Protein AF-A0A832HAB7-F1 (afdb_monomer)

Foldseek 3Di:
DDDDDDDDDDDDDDDDPDADKDKDKDAAAPFDLVVLQVVLVVQADPPKDWDADPVRNMIIIIHHPVSVVVSVVSRVVNNPFFFKKKKKKKDKWWDKDFDWDWDKWWDDDDDDTDDDDDDDPGDIDIDTDTDIDIDIDIDMDIDIGGAQDKDKAWQAPWQPCQVVVVVVCVVVVLDDDPPWDFDTKTKIKMWHWHDDPQKIKIKIWIWIWTQTPNDIDIGTPNVQIDIDIDGAFDKDKDQATPPDDPVRLCRRNPHPDPDPDPTRSMMMMHMHTD

Secondary structure (DSSP, 8-state):
----------------S---EEEEEEE--SS-HHHHHHHHHHHS-TT-EEEEEGGGTEEEEEEETTTHHHHHHHHHHHTSPPPEEEEEEEEEEEEEEEEEEEEEEE--SSS-----SS--S--EEEEEEEEEEEEEEEEEEEEEEETT--EEEEEESS-S-HHHHHHHHHHTTS---TT-----EEEEEEEEEEEETTEEEEEEEEEEEEEETTEEEEEE-GGG-EEEEEETT-EEEE-S-TT--HHHHHHHH--S----S-----EEEEEEE-

pLDDT: mean 74.86, std 20.82, range [28.58, 97.44]

Radius of gyration: 30.96 Å; Cα contacts (8 Å, |Δi|>4): 507; chains: 1; bounding box: 71×36×106 Å

Nearest PDB structures (foldseek):
  6ve2-assembly1_A  TM=5.655E-01  e=4.044E-08  Pseudomonas aeruginosa PAO1
  6ve4-assembly1_A  TM=5.421E-01  e=5.850E-08  Pseudomonas aeruginosa PAO1
  4ec5-assembly2_A  TM=8.729E-01  e=4.764E-02  Pseudomonas aeruginosa PAO1
  5mp2-assembly1_B  TM=7.823E-01  e=6.202E-02  Pseudomonas aeruginosa
  5ec5-assembly1_B  TM=1.626E-01  e=2.017E+00  Eisenia fetida

Structure (mmCIF, N/CA/C/O backbone):
data_AF-A0A832HAB7-F1
#
_entry.id   AF-A0A832HAB7-F1
#
loop_
_atom_site.group_PDB
_atom_site.id
_atom_site.type_symbol
_atom_site.label_atom_id
_atom_site.label_alt_id
_atom_site.label_comp_id
_atom_site.label_asym_id
_atom_site.label_entity_id
_atom_site.label_seq_id
_atom_site.pdbx_PDB_ins_code
_atom_site.Cartn_x
_atom_site.Cartn_y
_atom_site.Cartn_z
_atom_site.occupancy
_atom_site.B_iso_or_equiv
_atom_site.auth_seq_id
_atom_site.auth_comp_id
_atom_site.auth_asym_id
_atom_site.auth_atom_id
_atom_site.pdbx_PDB_model_num
ATOM 1 N N . MET A 1 1 ? 9.424 -15.428 42.290 1.00 35.44 1 MET A N 1
ATOM 2 C CA . MET A 1 1 ? 9.550 -14.171 41.517 1.00 35.44 1 MET A CA 1
ATOM 3 C C . MET A 1 1 ? 8.413 -13.255 41.933 1.00 35.44 1 MET A C 1
ATOM 5 O O . MET A 1 1 ? 7.298 -13.731 42.080 1.00 35.44 1 MET A O 1
ATOM 9 N N . LYS A 1 2 ? 8.743 -12.012 42.290 1.00 28.58 2 LYS A N 1
ATOM 10 C CA . LYS A 1 2 ? 7.923 -11.114 43.116 1.00 28.58 2 LYS A CA 1
ATOM 11 C C . LYS A 1 2 ? 6.720 -10.571 42.335 1.00 28.58 2 LYS A C 1
ATOM 13 O O . LYS A 1 2 ? 6.905 -9.980 41.277 1.00 28.58 2 LYS A O 1
ATOM 18 N N . ALA A 1 3 ? 5.519 -10.750 42.883 1.00 29.56 3 ALA A N 1
ATOM 19 C CA . ALA A 1 3 ? 4.303 -10.097 42.417 1.00 29.56 3 ALA A CA 1
ATOM 20 C C . ALA A 1 3 ? 4.355 -8.620 42.831 1.00 29.56 3 ALA A C 1
ATOM 22 O O . ALA A 1 3 ? 4.391 -8.306 44.021 1.00 29.56 3 ALA A O 1
ATOM 23 N N . ILE A 1 4 ? 4.425 -7.719 41.854 1.00 33.81 4 ILE A N 1
ATOM 24 C CA . ILE A 1 4 ? 4.317 -6.278 42.081 1.00 33.81 4 ILE A CA 1
ATOM 25 C C . ILE A 1 4 ? 2.827 -5.945 42.021 1.00 33.81 4 ILE A C 1
ATOM 27 O O . ILE A 1 4 ? 2.239 -5.878 40.946 1.00 33.81 4 ILE A O 1
ATOM 31 N N . VAL A 1 5 ? 2.215 -5.791 43.193 1.00 32.41 5 VAL A N 1
ATOM 32 C CA . VAL A 1 5 ? 0.872 -5.226 43.351 1.00 32.41 5 VAL A CA 1
ATOM 33 C C . VAL A 1 5 ? 1.006 -3.716 43.170 1.00 32.41 5 VAL A C 1
ATOM 35 O O . VAL A 1 5 ? 1.565 -3.034 44.029 1.00 32.41 5 VAL A O 1
ATOM 38 N N . LEU A 1 6 ? 0.554 -3.194 42.029 1.00 33.56 6 LEU A N 1
ATOM 39 C CA . LEU A 1 6 ? 0.488 -1.755 41.790 1.00 33.56 6 LEU A CA 1
ATOM 40 C C . LEU A 1 6 ? -0.808 -1.226 42.424 1.00 33.56 6 LEU A C 1
ATOM 42 O O . LEU A 1 6 ? -1.902 -1.449 41.909 1.00 33.56 6 LEU A O 1
ATOM 46 N N . ALA A 1 7 ? -0.685 -0.569 43.575 1.00 31.98 7 ALA A N 1
ATOM 47 C CA . ALA A 1 7 ? -1.791 0.109 44.237 1.00 31.98 7 ALA A CA 1
ATOM 48 C C . ALA A 1 7 ? -2.133 1.400 43.475 1.00 31.98 7 ALA A C 1
ATOM 50 O O . ALA A 1 7 ? -1.351 2.350 43.465 1.00 31.98 7 ALA A O 1
ATOM 51 N N . VAL A 1 8 ? -3.299 1.432 42.828 1.00 38.53 8 VAL A N 1
ATOM 52 C CA . VAL A 1 8 ? -3.866 2.654 42.246 1.00 38.53 8 VAL A CA 1
ATOM 53 C C . VAL A 1 8 ? -4.578 3.412 43.361 1.00 38.53 8 VAL A C 1
ATOM 55 O O . VAL A 1 8 ? -5.571 2.946 43.915 1.00 38.53 8 VAL A O 1
ATOM 58 N N . VAL A 1 9 ? -4.036 4.575 43.715 1.00 36.56 9 VAL A N 1
ATOM 59 C CA . VAL A 1 9 ? -4.600 5.486 44.714 1.00 36.56 9 VAL A CA 1
ATOM 60 C C . VAL A 1 9 ? -5.853 6.148 44.132 1.00 36.56 9 VAL A C 1
ATOM 62 O O . VAL A 1 9 ? -5.768 6.902 43.167 1.00 36.56 9 VAL A O 1
ATOM 65 N N . TRP A 1 10 ? -7.018 5.864 44.721 1.00 41.44 10 TRP A N 1
ATOM 66 C CA . TRP A 1 10 ? -8.280 6.547 44.430 1.00 41.44 10 TRP A CA 1
ATOM 67 C C . TRP A 1 10 ? -8.376 7.829 45.262 1.00 41.44 10 TRP A C 1
ATOM 69 O O . TRP A 1 10 ? -8.511 7.778 46.484 1.00 41.44 10 TRP A O 1
ATOM 79 N N . ALA A 1 11 ? -8.328 8.986 44.604 1.00 41.28 11 ALA A N 1
ATOM 80 C CA . ALA A 1 11 ? -8.730 10.245 45.218 1.00 41.28 11 ALA A CA 1
ATOM 81 C C . ALA A 1 11 ? -10.262 10.352 45.150 1.00 41.28 11 ALA A C 1
ATOM 83 O O . ALA A 1 11 ? -10.827 10.636 44.095 1.00 41.28 11 ALA A O 1
ATOM 84 N N . ALA A 1 12 ? -10.929 10.091 46.275 1.00 46.66 12 ALA A N 1
ATOM 85 C CA . ALA A 1 12 ? -12.355 10.340 46.451 1.00 46.66 12 ALA A CA 1
ATOM 86 C C . ALA A 1 12 ? -12.608 11.858 46.497 1.00 46.66 12 ALA A C 1
ATOM 88 O O . ALA A 1 12 ? -12.275 12.524 47.476 1.00 46.66 12 ALA A O 1
ATOM 89 N N . GLY A 1 13 ? -13.168 12.398 45.414 1.00 34.94 13 GLY A N 1
ATOM 90 C CA . GLY A 1 13 ? -13.657 13.771 45.310 1.00 34.94 13 GLY A CA 1
ATOM 91 C C . GLY A 1 13 ? -15.185 13.793 45.249 1.00 34.94 13 GLY A C 1
ATOM 92 O O . GLY A 1 13 ? -15.782 12.977 44.558 1.00 34.94 13 GLY A O 1
ATOM 93 N N . LEU A 1 14 ? -15.765 14.713 46.020 1.00 38.28 14 LEU A N 1
ATOM 94 C CA . LEU A 1 14 ? -17.179 14.997 46.28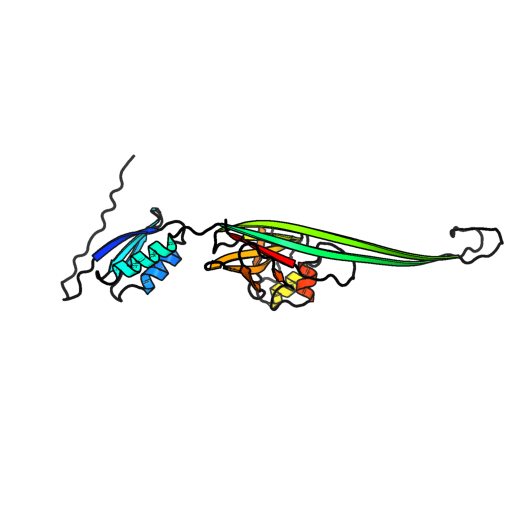0 1.00 38.28 14 LEU A CA 1
ATOM 95 C C . LEU A 1 14 ? -18.211 14.568 45.218 1.00 38.28 14 LEU A C 1
ATOM 97 O O . LEU A 1 14 ? -18.091 14.873 44.034 1.00 38.28 14 LEU A O 1
ATOM 101 N N . ALA A 1 15 ? -19.306 13.995 45.724 1.00 41.91 15 ALA A N 1
ATOM 102 C CA . ALA A 1 15 ? -20.546 13.725 45.011 1.00 41.91 15 ALA A CA 1
ATOM 103 C C . ALA A 1 15 ? -21.141 15.004 44.396 1.00 41.91 15 ALA A C 1
ATOM 105 O O . ALA A 1 15 ? -21.747 15.830 45.080 1.00 41.91 15 ALA A O 1
ATOM 106 N N . VAL A 1 16 ? -20.995 15.126 43.081 1.00 39.78 16 VAL A N 1
ATOM 107 C CA . VAL A 1 16 ? -21.941 15.838 42.224 1.00 39.78 16 VAL A CA 1
ATOM 108 C C . VAL A 1 16 ? -22.952 14.788 41.770 1.00 39.78 16 VAL A C 1
ATOM 110 O O . VAL A 1 16 ? -22.570 13.649 41.513 1.00 39.78 16 VAL A O 1
ATOM 113 N N . ALA A 1 17 ? -24.236 15.137 41.710 1.00 44.38 17 ALA A N 1
ATOM 114 C CA . ALA A 1 17 ? -25.259 14.305 41.085 1.00 44.38 17 ALA A CA 1
ATOM 115 C C . ALA A 1 17 ? -24.916 14.121 39.593 1.00 44.38 17 ALA A C 1
ATOM 117 O O . ALA A 1 17 ? -25.318 14.911 38.746 1.00 44.38 17 ALA A O 1
ATOM 118 N N . GLY A 1 18 ? -24.093 13.121 39.302 1.00 46.22 18 GLY A N 1
ATOM 119 C CA . GLY A 1 18 ? -23.630 12.717 37.984 1.00 46.22 18 GLY A CA 1
ATOM 120 C C . GLY A 1 18 ? -23.668 11.198 37.941 1.00 46.22 18 GLY A C 1
ATOM 121 O O . GLY A 1 18 ? -23.450 10.551 38.969 1.00 46.22 18 GLY A O 1
ATOM 122 N N . ALA A 1 19 ? -24.042 10.644 36.792 1.00 57.53 19 ALA A N 1
ATOM 123 C CA . ALA A 1 19 ? -24.173 9.210 36.588 1.00 57.53 19 ALA A CA 1
ATOM 124 C C . ALA A 1 19 ? -22.960 8.458 37.161 1.00 57.53 19 ALA A C 1
ATOM 126 O O . ALA A 1 19 ? -21.817 8.906 37.049 1.00 57.53 19 ALA A O 1
ATOM 127 N N . ALA A 1 20 ? -23.222 7.341 37.844 1.00 74.19 20 ALA A N 1
ATOM 128 C CA . ALA A 1 20 ? -22.172 6.561 38.479 1.00 74.19 20 ALA A CA 1
ATOM 129 C C . ALA A 1 20 ? -21.159 6.113 37.415 1.00 74.19 20 ALA A C 1
ATOM 131 O O . ALA A 1 20 ? -21.503 5.371 36.497 1.00 74.19 20 ALA A O 1
ATOM 132 N N . LEU A 1 21 ? -19.922 6.599 37.535 1.00 81.75 21 LEU A N 1
ATOM 133 C CA . LEU A 1 21 ? -18.835 6.224 36.641 1.00 81.75 21 LEU A CA 1
ATOM 134 C C . LEU A 1 21 ? -18.402 4.794 36.963 1.00 81.75 21 LEU A C 1
ATOM 136 O O . LEU A 1 21 ? -17.896 4.513 38.053 1.00 81.75 21 LEU A O 1
ATOM 140 N N . GLU A 1 22 ? -18.580 3.907 35.998 1.00 88.06 22 GLU A N 1
ATOM 141 C CA . GLU A 1 22 ? -18.158 2.518 36.058 1.00 88.06 22 GLU A CA 1
ATOM 142 C C . GLU A 1 22 ? -16.813 2.340 35.352 1.00 88.06 22 GLU A C 1
ATOM 144 O O . GLU A 1 22 ? -16.524 2.979 34.341 1.00 88.06 22 GLU A O 1
ATOM 149 N N . SER A 1 23 ? -15.979 1.445 35.884 1.00 87.25 23 SER A N 1
ATOM 150 C CA . SER A 1 23 ? -14.659 1.146 35.326 1.00 87.25 23 SER A CA 1
ATOM 151 C C . SER A 1 23 ? -14.618 -0.279 34.788 1.00 87.25 23 SER A C 1
ATOM 153 O O . SER A 1 23 ? -14.847 -1.233 35.534 1.00 87.25 23 SER A O 1
ATOM 155 N N . LYS A 1 24 ? -14.247 -0.438 33.515 1.00 90.69 24 LYS A N 1
ATOM 156 C CA . LYS A 1 24 ? -13.996 -1.739 32.881 1.00 90.69 24 LYS A CA 1
ATOM 157 C C . LYS A 1 24 ? -12.592 -1.803 32.292 1.00 90.69 24 LYS A C 1
ATOM 159 O O . LYS A 1 24 ? -12.065 -0.827 31.764 1.00 90.69 24 LYS A O 1
ATOM 164 N N . VAL A 1 25 ? -11.984 -2.983 32.386 1.00 91.31 25 VAL A N 1
ATOM 165 C CA . VAL A 1 25 ? -10.683 -3.284 31.780 1.00 91.31 25 VAL A CA 1
ATOM 166 C C . VAL A 1 25 ? -10.910 -4.142 30.550 1.00 91.31 25 VAL A C 1
ATOM 168 O O . VAL A 1 25 ? -11.507 -5.213 30.643 1.00 91.31 25 VAL A O 1
ATOM 171 N N . PHE A 1 26 ? -10.372 -3.702 29.421 1.00 91.31 26 PHE A N 1
ATOM 172 C CA . PHE A 1 26 ? -10.434 -4.418 28.158 1.00 91.31 26 PHE A CA 1
ATOM 173 C C . PHE A 1 26 ? -9.044 -4.874 27.726 1.00 91.31 26 PHE A C 1
ATOM 175 O O . PHE A 1 26 ? -8.052 -4.179 27.951 1.00 91.31 26 PHE A O 1
ATOM 182 N N . VAL A 1 27 ? -8.970 -6.045 27.094 1.00 89.94 27 VAL A N 1
ATOM 183 C CA . VAL A 1 27 ? -7.739 -6.561 26.483 1.00 89.94 27 VAL A CA 1
ATOM 184 C C . VAL A 1 27 ? -7.735 -6.185 25.006 1.00 89.94 27 VAL A C 1
ATOM 186 O O . VAL A 1 27 ? -8.705 -6.433 24.290 1.00 89.94 27 VAL A O 1
ATOM 189 N N . ILE A 1 28 ? -6.633 -5.600 24.553 1.00 88.44 28 ILE A N 1
ATOM 190 C CA . ILE A 1 28 ? -6.392 -5.271 23.153 1.00 88.44 28 ILE A CA 1
ATOM 191 C C . ILE A 1 28 ? -5.605 -6.430 22.533 1.00 88.44 28 ILE A C 1
ATOM 193 O O . ILE A 1 28 ? -4.558 -6.823 23.050 1.00 88.44 28 ILE A O 1
ATOM 197 N N . GLY A 1 29 ? -6.126 -6.972 21.431 1.00 84.88 29 GLY A N 1
ATOM 198 C CA . GLY A 1 29 ? -5.501 -7.999 20.598 1.00 84.88 29 GLY A CA 1
ATOM 199 C C . GLY A 1 29 ? -4.292 -7.443 19.850 1.00 84.88 29 GLY A C 1
ATOM 200 O O . GLY A 1 29 ? -3.513 -6.695 20.426 1.00 84.88 29 GLY A O 1
ATOM 201 N N . ASP A 1 30 ? -4.125 -7.753 18.566 1.00 81.19 30 ASP A N 1
ATOM 202 C CA . ASP A 1 30 ? -2.943 -7.333 17.784 1.00 81.19 30 ASP A CA 1
ATOM 203 C C . ASP A 1 30 ? -3.038 -5.921 17.182 1.00 81.19 30 ASP A C 1
ATOM 205 O O . ASP A 1 30 ? -2.109 -5.457 16.521 1.00 81.19 30 ASP A O 1
ATOM 209 N N . ALA A 1 31 ? -4.151 -5.221 17.407 1.00 82.44 31 ALA A N 1
ATOM 210 C CA . ALA A 1 31 ? -4.338 -3.853 16.937 1.00 82.44 31 ALA A CA 1
ATOM 211 C C . ALA A 1 31 ? -3.327 -2.872 17.565 1.00 82.44 31 ALA A C 1
ATOM 213 O O . ALA A 1 31 ? -2.733 -3.138 18.619 1.00 82.44 31 ALA A O 1
ATOM 214 N N . ASP A 1 32 ? -3.130 -1.728 16.906 1.00 86.56 32 ASP A N 1
ATOM 215 C CA . ASP A 1 32 ? -2.303 -0.655 17.448 1.00 86.56 32 ASP A CA 1
ATOM 216 C C . ASP A 1 32 ? -2.960 -0.059 18.701 1.00 86.56 32 ASP A C 1
ATOM 218 O O . ASP A 1 32 ? -4.148 0.261 18.721 1.00 86.56 32 ASP A O 1
ATOM 222 N N . LEU A 1 33 ? -2.180 0.055 19.775 1.00 87.81 33 LEU A N 1
ATOM 223 C CA . LEU A 1 33 ? -2.693 0.465 21.079 1.00 87.81 33 LEU A CA 1
ATOM 224 C C . LEU A 1 33 ? -3.168 1.926 21.084 1.00 87.81 33 LEU A C 1
ATOM 226 O O . LEU A 1 33 ? -4.134 2.240 21.778 1.00 87.81 33 LEU A O 1
ATOM 230 N N . GLN A 1 34 ? -2.501 2.804 20.328 1.00 89.44 34 GLN A N 1
ATOM 231 C CA . GLN A 1 34 ? -2.843 4.225 20.261 1.00 89.44 34 GLN A CA 1
ATOM 232 C C . GLN A 1 34 ? -4.076 4.450 19.388 1.00 89.44 34 GLN A C 1
ATOM 234 O O . GLN A 1 34 ? -4.942 5.240 19.758 1.00 89.44 34 GLN A O 1
ATOM 239 N N . GLU A 1 35 ? -4.193 3.730 18.268 1.00 88.25 35 GLU A N 1
ATOM 240 C CA . GLU A 1 35 ? -5.396 3.773 17.426 1.00 88.25 35 GLU A CA 1
ATOM 241 C C . GLU A 1 35 ? -6.640 3.318 18.197 1.00 88.25 35 GLU A C 1
ATOM 243 O O . GLU A 1 35 ? -7.676 3.983 18.147 1.00 88.25 35 GLU A O 1
ATOM 248 N N . VAL A 1 36 ? -6.531 2.216 18.951 1.00 89.62 36 VAL A N 1
ATOM 249 C CA . VAL A 1 36 ? -7.640 1.704 19.770 1.00 89.62 36 VAL A CA 1
ATOM 250 C C . VAL A 1 36 ? -8.017 2.700 20.864 1.00 89.62 36 VAL A C 1
ATOM 252 O O . VAL A 1 36 ? -9.200 2.981 21.044 1.00 8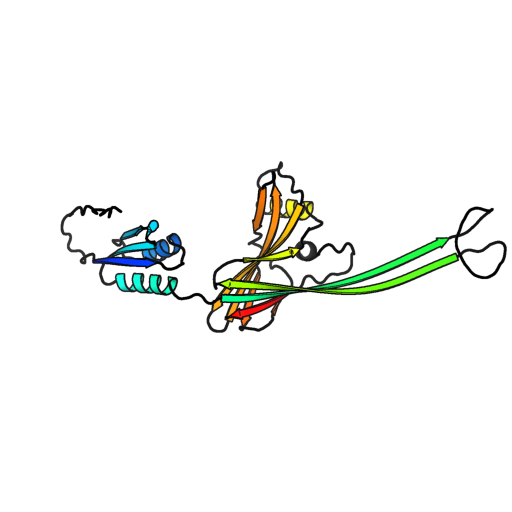9.62 36 VAL A O 1
ATOM 255 N N . GLU A 1 37 ? -7.039 3.274 21.573 1.00 91.62 37 GLU A N 1
ATOM 256 C CA . GLU A 1 37 ? -7.310 4.293 22.593 1.00 91.62 37 GLU A CA 1
ATOM 257 C C . GLU A 1 37 ? -7.998 5.527 21.995 1.00 91.62 37 GLU A C 1
ATOM 259 O O . GLU A 1 37 ? -8.994 5.995 22.546 1.00 91.62 37 GLU A O 1
ATOM 264 N N . ALA A 1 38 ? -7.509 6.038 20.862 1.00 91.44 38 ALA A N 1
ATOM 265 C CA . ALA A 1 38 ? -8.087 7.204 20.201 1.00 91.44 38 ALA A CA 1
ATOM 266 C C . ALA A 1 38 ? -9.531 6.950 19.737 1.00 91.44 38 ALA A C 1
ATOM 268 O O . ALA A 1 38 ? -10.399 7.801 19.943 1.00 91.44 38 ALA A O 1
ATOM 269 N N . ALA A 1 39 ? -9.801 5.773 19.164 1.00 90.81 39 ALA A N 1
ATOM 270 C CA . ALA A 1 39 ? -11.137 5.383 18.721 1.00 90.81 39 ALA A CA 1
ATOM 271 C C . ALA A 1 39 ? -12.114 5.237 19.895 1.00 90.81 39 ALA A C 1
ATOM 273 O O . ALA A 1 39 ? -13.225 5.762 19.840 1.00 90.81 39 ALA A O 1
ATOM 274 N N . VAL A 1 40 ? -11.691 4.575 20.979 1.00 91.50 40 VAL A N 1
ATOM 275 C CA . VAL A 1 40 ? -12.509 4.435 22.189 1.00 91.50 40 VAL A CA 1
ATOM 276 C C . VAL A 1 40 ? -12.766 5.806 22.801 1.00 91.50 40 VAL A C 1
ATOM 278 O O . VAL A 1 40 ? -13.919 6.149 23.032 1.00 91.50 40 VAL A O 1
ATOM 281 N N . LYS A 1 41 ? -11.736 6.641 22.971 1.00 90.88 41 LYS A N 1
ATOM 282 C CA . LYS A 1 41 ? -11.864 7.989 23.545 1.00 90.88 41 LYS A CA 1
ATOM 283 C C . LYS A 1 41 ? -12.837 8.882 22.769 1.00 90.88 41 LYS A C 1
ATOM 285 O O . LYS A 1 41 ? -13.537 9.674 23.386 1.00 90.88 41 LYS A O 1
ATOM 290 N N . ALA A 1 42 ? -12.905 8.745 21.445 1.00 90.31 42 ALA A N 1
ATOM 291 C CA . ALA A 1 42 ? -13.857 9.484 20.615 1.00 90.31 42 ALA A CA 1
ATOM 292 C C . ALA A 1 42 ? -15.326 9.062 20.828 1.00 90.31 42 ALA A C 1
ATOM 294 O O . ALA A 1 42 ? -16.225 9.828 20.494 1.00 90.31 42 ALA A O 1
ATOM 295 N N . SER A 1 43 ? -15.568 7.862 21.369 1.00 88.25 43 SER A N 1
ATOM 296 C CA . SER A 1 43 ? -16.909 7.336 21.675 1.00 88.25 43 SER A CA 1
ATOM 297 C C . SER A 1 43 ? -17.374 7.540 23.118 1.00 88.25 43 SER A C 1
ATOM 299 O O . SER A 1 43 ? -18.524 7.233 23.423 1.00 88.25 43 SER A O 1
ATOM 301 N N . LEU A 1 44 ? -16.492 8.011 24.002 1.00 90.19 44 LEU A N 1
ATOM 302 C CA . LEU A 1 44 ? -16.802 8.206 25.417 1.00 90.19 44 LEU A CA 1
ATOM 303 C C . LEU A 1 44 ? -17.552 9.517 25.665 1.00 90.19 44 LEU A C 1
ATOM 305 O O . LEU A 1 44 ? -17.527 10.444 24.850 1.00 90.19 44 LEU A O 1
ATOM 309 N N . SER A 1 45 ? -18.177 9.612 26.837 1.00 86.94 45 SER A N 1
ATOM 310 C CA . SER A 1 45 ? -18.765 10.852 27.329 1.00 86.94 45 SER A CA 1
ATOM 311 C C . SER A 1 45 ? -17.684 11.921 27.580 1.00 86.94 45 SER A C 1
ATOM 313 O O . SER A 1 45 ? -16.501 11.603 27.750 1.00 86.94 45 SER A O 1
ATOM 315 N N . PRO A 1 46 ? -18.057 13.210 27.706 1.00 83.44 46 PRO A N 1
ATOM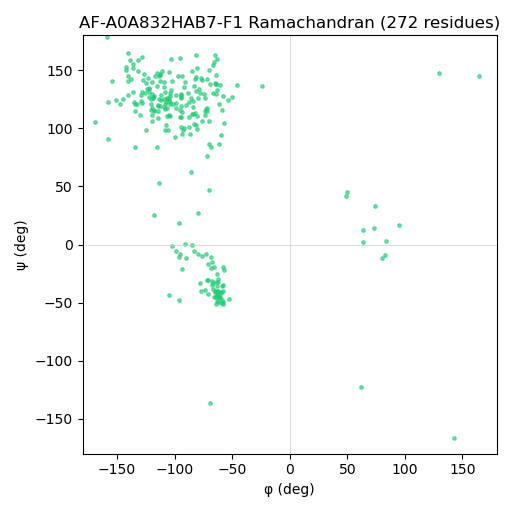 316 C CA . PRO A 1 46 ? -17.120 14.266 28.097 1.00 83.44 46 PRO A CA 1
ATOM 317 C C . PRO A 1 46 ? -16.427 14.034 29.453 1.00 83.44 46 PRO A C 1
ATOM 319 O O . PRO A 1 46 ? -15.401 14.659 29.724 1.00 83.44 46 PRO A O 1
ATOM 322 N N . GLN A 1 47 ? -16.988 13.176 30.315 1.00 83.00 47 GLN A N 1
ATOM 323 C CA . GLN A 1 47 ? -16.416 12.811 31.617 1.00 83.00 47 GLN A CA 1
ATOM 324 C C . GLN A 1 47 ? -15.598 11.510 31.566 1.00 83.00 47 GLN A C 1
ATOM 326 O O . GLN A 1 47 ? -14.877 11.204 32.523 1.00 83.00 47 GLN A O 1
ATOM 331 N N . GLY A 1 48 ? -15.682 10.774 30.455 1.00 85.56 48 GLY A N 1
ATOM 332 C CA . GLY A 1 48 ? -15.021 9.499 30.250 1.00 85.56 48 GLY A CA 1
ATOM 333 C C . GLY A 1 48 ? -13.498 9.617 30.238 1.00 85.56 48 GLY A C 1
ATOM 334 O O . GLY A 1 48 ? -12.909 10.548 29.678 1.00 85.56 48 GLY A O 1
ATOM 335 N N . LYS A 1 49 ? -12.831 8.653 30.874 1.00 89.94 49 LYS A N 1
ATOM 336 C CA . LYS A 1 49 ? -11.368 8.581 30.959 1.00 89.94 49 LYS A CA 1
ATOM 337 C C . LYS A 1 49 ? -10.861 7.241 30.453 1.00 89.94 49 LYS A C 1
ATOM 339 O O . LYS A 1 49 ? -11.401 6.189 30.787 1.00 89.94 49 LYS A O 1
ATOM 344 N N . THR A 1 50 ? -9.764 7.291 29.706 1.00 90.06 50 THR A N 1
ATOM 345 C CA . THR A 1 50 ? -9.006 6.118 29.272 1.00 90.06 50 THR A CA 1
ATOM 346 C C . THR A 1 50 ? -7.643 6.095 29.948 1.00 90.06 50 THR A C 1
ATOM 348 O O . THR A 1 50 ? -7.004 7.133 30.126 1.00 90.06 50 THR A O 1
ATOM 351 N N . VAL A 1 51 ? -7.186 4.905 30.336 1.00 90.06 51 VAL A N 1
ATOM 352 C CA . VAL A 1 51 ? -5.807 4.672 30.773 1.00 90.06 51 VAL A CA 1
ATOM 353 C C . VAL A 1 51 ? -5.265 3.469 30.018 1.00 90.06 51 VAL A C 1
ATOM 355 O O . VAL A 1 51 ? -5.698 2.333 30.230 1.00 90.06 51 VAL A O 1
ATOM 358 N N . LEU A 1 52 ? -4.303 3.721 29.135 1.00 91.44 52 LEU A N 1
ATOM 359 C CA . LEU A 1 52 ? -3.600 2.675 28.411 1.00 91.44 52 LEU A CA 1
ATOM 360 C C . LEU A 1 52 ? -2.533 2.023 29.303 1.00 91.44 52 LEU A C 1
ATOM 362 O O . LEU A 1 52 ? -1.730 2.699 29.946 1.00 91.44 52 LEU A O 1
ATOM 366 N N . LEU A 1 53 ? -2.493 0.690 29.302 1.00 90.06 53 LEU A N 1
ATOM 367 C CA . LEU A 1 53 ? -1.492 -0.136 29.978 1.00 90.06 53 LEU A CA 1
ATOM 368 C C . LEU A 1 53 ? -0.686 -0.911 28.916 1.00 90.06 53 LEU A C 1
ATOM 370 O O . LEU A 1 53 ? -0.996 -2.075 28.636 1.00 90.06 53 LEU A O 1
ATOM 374 N N . PRO A 1 54 ? 0.367 -0.313 28.314 1.00 89.19 54 PRO A N 1
ATOM 375 C CA . PRO A 1 54 ? 1.024 -0.876 27.131 1.00 89.19 54 PRO A CA 1
ATOM 376 C C . PRO A 1 54 ? 1.675 -2.239 27.369 1.00 89.19 54 PRO A C 1
ATOM 378 O O . PRO A 1 54 ? 1.646 -3.103 26.498 1.00 89.19 54 PRO A O 1
ATOM 381 N N . ARG A 1 55 ? 2.237 -2.452 28.568 1.00 89.75 55 ARG A N 1
ATOM 382 C CA . ARG A 1 55 ? 2.917 -3.707 28.934 1.00 89.75 55 ARG A CA 1
ATOM 383 C C . ARG A 1 55 ? 1.980 -4.910 28.964 1.00 89.75 55 ARG A C 1
ATOM 385 O O . ARG A 1 55 ? 2.416 -6.015 28.674 1.00 89.75 55 ARG A O 1
ATOM 392 N N . GLU A 1 56 ? 0.719 -4.692 29.323 1.00 89.19 56 GLU A N 1
ATOM 393 C CA . GLU A 1 56 ? -0.289 -5.751 29.424 1.00 89.19 56 GLU A CA 1
ATOM 394 C C . GLU A 1 56 ? -1.235 -5.775 28.220 1.00 89.19 56 GLU A C 1
ATOM 396 O O . GLU A 1 56 ? -2.121 -6.624 28.174 1.00 89.19 56 GLU A O 1
ATOM 401 N N . ARG A 1 57 ? -1.063 -4.844 27.266 1.00 91.94 57 ARG A N 1
ATOM 402 C CA . ARG A 1 57 ? -1.994 -4.590 26.154 1.00 91.94 57 ARG A CA 1
ATOM 403 C C . ARG A 1 57 ? -3.438 -4.442 26.643 1.00 91.94 57 ARG A C 1
ATOM 405 O O . ARG A 1 57 ? -4.361 -5.025 26.086 1.00 91.94 57 ARG A O 1
ATOM 412 N N . LYS A 1 58 ? -3.634 -3.678 27.720 1.00 92.69 58 LYS A N 1
ATOM 413 C CA . LYS A 1 58 ? -4.957 -3.421 28.303 1.00 92.69 58 LYS A CA 1
ATOM 414 C C . LYS A 1 58 ? -5.323 -1.951 28.203 1.00 92.69 58 LYS A C 1
ATOM 416 O O . LYS A 1 58 ? -4.456 -1.086 28.312 1.00 92.69 58 LYS A O 1
ATOM 421 N N . LEU A 1 59 ? -6.613 -1.687 28.054 1.00 92.62 59 LEU A N 1
ATOM 422 C CA . LEU A 1 59 ? -7.198 -0.357 28.140 1.00 92.62 59 LEU A CA 1
ATOM 423 C C . LEU A 1 59 ? -8.207 -0.348 29.281 1.00 92.62 59 LEU A C 1
ATOM 425 O O . LEU A 1 59 ? -9.181 -1.101 29.267 1.00 92.62 59 LEU A O 1
ATOM 429 N N . LEU A 1 60 ? -7.951 0.481 30.286 1.00 91.56 60 LEU A N 1
ATOM 430 C CA . LEU A 1 60 ? -8.929 0.785 31.319 1.00 91.56 60 LEU A CA 1
ATOM 431 C C . LEU A 1 60 ? -9.804 1.929 30.810 1.00 91.56 60 LEU A C 1
ATOM 433 O O . LEU A 1 60 ? -9.286 2.980 30.434 1.00 91.56 60 LEU A O 1
ATOM 437 N N . VAL A 1 61 ? -11.114 1.720 30.816 1.00 91.88 61 VAL A N 1
ATOM 438 C CA . VAL A 1 61 ? -12.116 2.718 30.445 1.00 91.88 61 VAL A CA 1
ATOM 439 C C . VAL A 1 61 ? -12.978 2.981 31.669 1.00 91.88 61 VAL A C 1
ATOM 441 O O . VAL A 1 61 ? -13.479 2.038 32.282 1.00 91.88 61 VAL A O 1
ATOM 444 N N . GLN A 1 62 ? -13.123 4.251 32.026 1.00 91.56 62 GLN A N 1
ATOM 445 C CA . GLN A 1 62 ? -14.013 4.709 33.083 1.00 91.56 62 GLN A CA 1
ATOM 446 C C . GLN A 1 62 ? -15.027 5.677 32.484 1.00 91.56 62 GLN A C 1
ATOM 448 O O . GLN A 1 62 ? -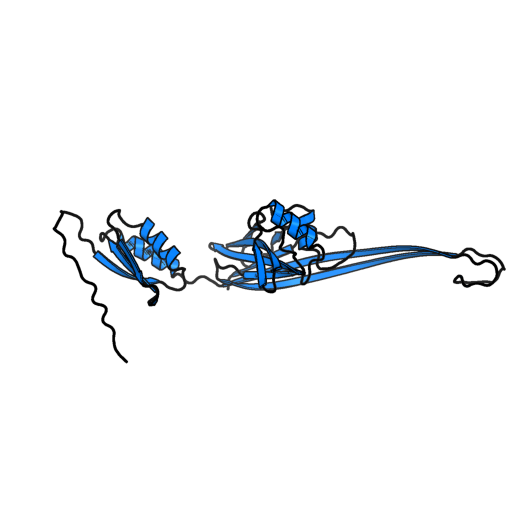14.628 6.739 32.009 1.00 91.56 62 GLN A O 1
ATOM 453 N N . ASP A 1 63 ? -16.305 5.314 32.498 1.00 90.62 63 ASP A N 1
ATOM 454 C CA . ASP A 1 63 ? -17.385 6.136 31.948 1.00 90.62 63 ASP A CA 1
ATOM 455 C C . ASP A 1 63 ? -18.750 5.746 32.541 1.00 90.62 63 ASP A C 1
ATOM 457 O O . ASP A 1 63 ? -18.848 4.829 33.357 1.00 90.62 63 ASP A O 1
ATOM 461 N N . GLU A 1 64 ? -19.812 6.435 32.142 1.00 88.75 64 GLU A N 1
ATOM 462 C CA . GLU A 1 64 ? -21.185 6.063 32.469 1.00 88.75 64 GLU A CA 1
ATOM 463 C C . GLU A 1 64 ? -21.549 4.710 31.827 1.00 88.75 64 GLU A C 1
ATOM 465 O O . GLU A 1 64 ? -21.115 4.383 30.716 1.00 88.75 64 GLU A O 1
ATOM 470 N N . ALA A 1 65 ? -22.384 3.921 32.510 1.00 85.75 65 ALA A N 1
ATOM 471 C CA . ALA A 1 65 ? -22.749 2.564 32.091 1.00 85.75 65 ALA A CA 1
ATOM 472 C C . ALA A 1 65 ? -23.364 2.480 30.675 1.00 85.75 65 ALA A C 1
ATOM 474 O O . ALA A 1 65 ? -23.304 1.427 30.043 1.00 85.75 65 ALA A O 1
ATOM 475 N N . GLU A 1 66 ? -23.920 3.580 30.159 1.00 87.88 66 GLU A N 1
ATOM 476 C CA . GLU A 1 66 ? -24.496 3.673 28.813 1.00 87.88 66 GLU A CA 1
ATOM 477 C C . GLU A 1 66 ? -23.436 3.669 27.692 1.00 87.88 66 GLU A C 1
ATOM 479 O O . GLU A 1 66 ? -23.689 3.128 26.616 1.00 87.88 66 GLU A O 1
ATOM 484 N N . TYR A 1 67 ? -22.228 4.191 27.942 1.00 88.12 67 TYR A N 1
ATOM 485 C CA . TYR A 1 67 ? -21.162 4.310 26.931 1.00 88.12 67 TYR A CA 1
ATOM 486 C C . TYR A 1 67 ? -20.195 3.117 26.929 1.00 88.12 67 TYR A C 1
ATOM 488 O O . TYR A 1 67 ? -19.546 2.830 25.919 1.00 88.12 67 TYR A O 1
ATOM 496 N N . LEU A 1 68 ? -20.122 2.360 28.031 1.00 87.69 68 LEU A N 1
ATOM 497 C CA . LEU A 1 68 ? -19.253 1.181 28.132 1.00 87.69 68 LEU A CA 1
ATOM 498 C C . LEU A 1 68 ? -19.525 0.096 27.067 1.00 87.69 68 LEU A C 1
ATOM 500 O O . LEU A 1 68 ? -18.549 -0.451 26.547 1.00 87.69 68 LEU A O 1
ATOM 504 N N . PRO A 1 69 ? -20.782 -0.219 26.685 1.00 90.88 69 PRO A N 1
ATOM 505 C CA . PRO A 1 69 ? -21.061 -1.154 25.594 1.00 90.88 69 PRO A CA 1
ATOM 506 C C . PRO A 1 69 ? -20.517 -0.685 24.238 1.00 90.88 69 PRO A C 1
ATOM 508 O O . PRO A 1 69 ? -20.108 -1.507 23.421 1.00 90.88 69 PRO A O 1
ATOM 511 N N . MET A 1 70 ? -20.479 0.629 23.993 1.00 88.69 70 MET A N 1
ATOM 512 C CA . MET A 1 70 ? -19.939 1.188 22.751 1.00 88.69 70 MET A CA 1
ATOM 513 C C . MET A 1 70 ? -18.414 1.045 22.697 1.00 88.69 70 MET A C 1
ATOM 515 O O . MET A 1 70 ? -17.877 0.595 21.684 1.00 88.69 70 MET A O 1
ATOM 519 N N . ALA A 1 71 ? -17.723 1.320 23.808 1.00 89.19 71 ALA A N 1
ATOM 520 C CA . ALA A 1 71 ? -16.291 1.052 23.938 1.00 89.19 71 ALA A CA 1
ATOM 521 C C . ALA A 1 71 ? -15.968 -0.443 23.751 1.00 89.19 71 ALA A C 1
ATOM 523 O O . ALA A 1 71 ? -15.021 -0.795 23.046 1.00 89.19 71 ALA A O 1
ATOM 524 N N . GLU A 1 72 ? -16.787 -1.329 24.327 1.00 90.75 72 GLU A N 1
ATOM 525 C CA . GLU A 1 72 ? -16.659 -2.781 24.172 1.00 90.75 72 GLU A CA 1
ATOM 526 C C . GLU A 1 72 ? -16.822 -3.219 22.710 1.00 90.75 72 GLU A C 1
ATOM 528 O O . GLU A 1 72 ? -15.992 -3.975 22.203 1.00 90.75 72 GLU A O 1
ATOM 533 N N . ALA A 1 73 ? -17.828 -2.695 22.003 1.00 89.25 73 ALA A N 1
ATOM 534 C CA . ALA A 1 73 ? -18.056 -2.989 20.589 1.00 89.25 73 ALA A CA 1
ATOM 535 C C . ALA A 1 73 ? -16.889 -2.532 19.698 1.00 89.25 73 ALA A C 1
ATOM 537 O O . ALA A 1 73 ? -16.475 -3.267 18.798 1.00 89.25 73 ALA A O 1
ATOM 538 N N . ILE A 1 74 ? -16.320 -1.353 19.967 1.00 89.38 74 ILE A N 1
ATOM 539 C CA . ILE A 1 74 ? -15.150 -0.840 19.240 1.00 89.38 74 ILE A CA 1
ATOM 540 C C . ILE A 1 74 ? -13.953 -1.771 19.447 1.00 89.38 74 ILE A C 1
ATOM 542 O O . ILE A 1 74 ? -13.329 -2.203 18.478 1.00 89.38 74 ILE A O 1
ATOM 546 N N . ILE A 1 75 ? -13.654 -2.142 20.693 1.00 89.12 75 ILE A N 1
ATOM 547 C CA . ILE A 1 75 ? -12.520 -3.023 21.004 1.00 89.12 75 ILE A CA 1
ATOM 548 C C . ILE A 1 75 ? -12.732 -4.421 20.413 1.00 89.12 75 ILE A C 1
ATOM 550 O O . ILE A 1 75 ? -11.803 -4.993 19.843 1.00 89.12 75 ILE A O 1
ATOM 554 N N . ALA A 1 76 ? -13.953 -4.957 20.479 1.00 87.88 76 ALA A N 1
ATOM 555 C CA . ALA A 1 76 ? -14.301 -6.228 19.852 1.00 87.88 76 ALA A CA 1
ATOM 556 C C . ALA A 1 76 ? -14.086 -6.192 18.330 1.00 87.88 76 ALA A C 1
ATOM 558 O O . ALA A 1 76 ? -13.535 -7.139 17.768 1.00 87.88 76 ALA A O 1
ATOM 559 N N . ALA A 1 77 ? -14.439 -5.085 17.670 1.00 85.12 77 ALA A N 1
ATOM 560 C CA . ALA A 1 77 ? -14.192 -4.899 16.243 1.00 85.12 77 ALA A CA 1
ATOM 561 C C . ALA A 1 77 ? -12.689 -4.841 15.914 1.00 85.12 77 ALA A C 1
ATOM 563 O O . ALA A 1 77 ? -12.252 -5.446 14.935 1.00 85.12 77 ALA A O 1
ATOM 564 N N . PHE A 1 78 ? -11.876 -4.177 16.741 1.00 85.31 78 PHE A N 1
ATOM 565 C CA . PHE A 1 78 ? -10.418 -4.154 16.568 1.00 85.31 78 PHE A CA 1
ATOM 566 C C . PHE A 1 78 ? -9.755 -5.515 16.807 1.00 85.31 78 PHE A C 1
ATOM 568 O O . PHE A 1 78 ? -8.750 -5.822 16.162 1.00 85.31 78 PHE A O 1
ATOM 575 N N . ASN A 1 79 ? -10.327 -6.323 17.700 1.00 84.88 79 ASN A N 1
ATOM 576 C CA . ASN A 1 79 ? -9.860 -7.668 18.027 1.00 84.88 79 ASN A CA 1
ATOM 577 C C . ASN A 1 79 ? -10.366 -8.742 17.054 1.00 84.88 79 ASN A C 1
ATOM 579 O O . ASN A 1 79 ? -9.963 -9.901 17.171 1.00 84.88 79 ASN A O 1
ATOM 583 N N . ALA A 1 80 ? -11.240 -8.390 16.106 1.00 83.38 80 ALA A N 1
ATOM 584 C CA . ALA A 1 80 ? -11.740 -9.335 15.122 1.00 83.38 80 ALA A CA 1
ATOM 585 C C . ALA A 1 80 ? -10.579 -9.911 14.283 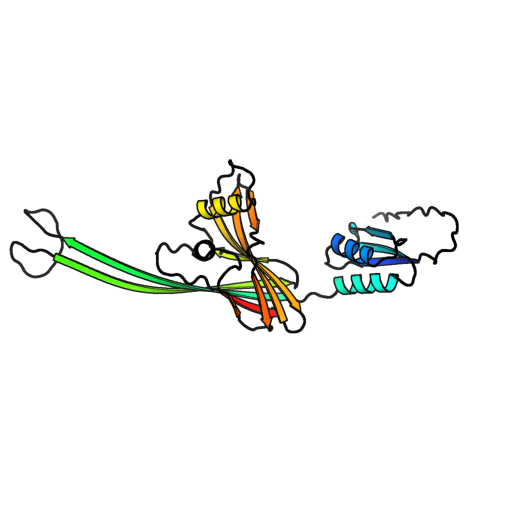1.00 83.38 80 ALA A C 1
ATOM 587 O O . ALA A 1 80 ? -9.685 -9.163 13.863 1.00 83.38 80 ALA A O 1
ATOM 588 N N . PRO A 1 81 ? -10.574 -11.231 14.014 1.00 81.06 81 PRO A N 1
ATOM 589 C CA . PRO A 1 81 ? -9.527 -11.857 13.223 1.00 81.06 81 PRO A CA 1
ATOM 590 C C . PRO A 1 81 ? -9.519 -11.253 11.821 1.00 81.06 81 PRO A C 1
ATOM 592 O O . PRO A 1 81 ? -10.511 -11.292 11.093 1.00 81.06 81 PRO A O 1
ATOM 595 N N . ARG A 1 82 ? -8.380 -10.677 11.438 1.00 87.00 82 ARG A N 1
ATOM 596 C CA . ARG A 1 82 ? -8.194 -10.126 10.096 1.00 87.00 82 ARG A CA 1
ATOM 597 C C . ARG A 1 82 ? -7.694 -11.250 9.189 1.00 87.00 82 ARG A C 1
ATOM 599 O O . ARG A 1 82 ? -6.650 -11.825 9.508 1.00 87.00 82 ARG A O 1
ATOM 606 N N . PRO A 1 83 ? -8.396 -11.567 8.089 1.00 91.62 83 PRO A N 1
ATOM 607 C CA . PRO A 1 83 ? -7.987 -12.642 7.198 1.00 91.62 83 PRO A CA 1
ATOM 608 C C . PRO A 1 83 ? -6.673 -12.297 6.500 1.00 91.62 83 PRO A C 1
ATOM 610 O O . PRO A 1 83 ? -6.340 -11.121 6.299 1.00 91.62 83 PRO A O 1
ATOM 613 N N . ASN A 1 84 ? -5.940 -13.332 6.105 1.00 94.44 84 ASN A N 1
ATOM 614 C CA . ASN A 1 84 ? -4.771 -13.171 5.258 1.00 94.44 84 ASN A CA 1
ATOM 615 C C . ASN A 1 84 ? -5.211 -13.058 3.801 1.00 94.44 84 ASN A C 1
ATOM 617 O O . ASN A 1 84 ? -6.148 -13.716 3.357 1.00 94.44 84 ASN A O 1
ATOM 621 N N . VAL A 1 85 ? -4.526 -12.211 3.050 1.00 96.31 85 VAL A N 1
ATOM 622 C CA . VAL A 1 85 ? -4.775 -11.991 1.634 1.00 96.31 85 VAL A CA 1
ATOM 623 C C . VAL A 1 85 ? -3.503 -12.323 0.881 1.00 96.31 85 VAL A C 1
ATOM 625 O O . VAL A 1 85 ? -2.448 -11.722 1.096 1.00 96.31 85 VAL A O 1
ATOM 628 N N . ARG A 1 86 ? -3.612 -13.281 -0.033 1.00 96.31 86 ARG A N 1
ATOM 629 C CA . ARG A 1 86 ? -2.583 -13.560 -1.025 1.00 96.31 86 ARG A CA 1
ATOM 630 C C . ARG A 1 86 ? -2.738 -12.555 -2.157 1.00 96.31 86 ARG A C 1
ATOM 632 O O . ARG A 1 86 ? -3.719 -12.627 -2.896 1.00 96.31 86 ARG A O 1
ATOM 639 N N . VAL A 1 87 ? -1.789 -11.634 -2.294 1.00 94.94 87 VAL A N 1
ATOM 640 C CA . VAL A 1 87 ? -1.758 -10.685 -3.412 1.00 94.94 87 VAL A CA 1
ATOM 641 C C . VAL A 1 87 ? -0.686 -11.118 -4.397 1.00 94.94 87 VAL A C 1
ATOM 643 O O . VAL A 1 87 ? 0.479 -11.256 -4.029 1.00 94.94 87 VAL A O 1
ATOM 646 N N . GLU A 1 88 ? -1.088 -11.343 -5.642 1.00 93.50 88 GLU A N 1
ATOM 647 C CA . GLU A 1 88 ? -0.215 -11.673 -6.763 1.00 93.50 88 GLU A CA 1
ATOM 648 C C . GLU A 1 88 ? -0.139 -10.479 -7.706 1.00 93.50 88 GLU A C 1
ATOM 650 O O . GLU A 1 88 ? -1.165 -9.918 -8.096 1.00 93.50 88 GLU A O 1
ATOM 655 N N . VAL A 1 89 ? 1.081 -10.111 -8.085 1.00 89.38 89 VAL A N 1
ATOM 656 C CA . VAL A 1 89 ? 1.354 -9.080 -9.078 1.00 89.38 89 VAL A CA 1
ATOM 657 C C . VAL A 1 89 ? 2.104 -9.712 -10.238 1.00 89.38 89 VAL A C 1
ATOM 659 O O . VAL A 1 89 ? 3.124 -10.384 -10.060 1.00 89.38 89 VAL A O 1
ATOM 662 N N . MET A 1 90 ? 1.562 -9.504 -11.430 1.00 86.06 90 MET A N 1
ATOM 663 C CA . MET A 1 90 ? 2.069 -10.050 -12.679 1.00 86.06 90 MET A CA 1
ATOM 664 C C . MET A 1 90 ? 2.543 -8.900 -13.558 1.00 86.06 90 MET A C 1
ATOM 666 O O . MET A 1 90 ? 1.737 -8.085 -14.010 1.00 86.06 90 MET A O 1
ATOM 670 N N . PHE A 1 91 ? 3.844 -8.849 -13.821 1.00 77.00 91 PHE A N 1
ATOM 671 C CA . PHE A 1 91 ? 4.436 -7.891 -14.750 1.00 77.00 91 PHE A CA 1
ATOM 672 C C . PHE A 1 91 ? 4.558 -8.544 -16.125 1.00 77.00 91 PHE A C 1
ATOM 674 O O . PHE A 1 91 ? 5.120 -9.637 -16.244 1.00 77.00 91 PHE A O 1
ATOM 681 N N . GLN A 1 92 ? 4.029 -7.893 -17.160 1.00 63.75 92 GLN A N 1
ATOM 682 C CA . GLN A 1 92 ? 4.182 -8.332 -18.545 1.00 63.75 92 GLN A CA 1
ATOM 683 C C . GLN A 1 92 ? 5.185 -7.417 -19.246 1.00 63.75 92 GLN A C 1
ATOM 685 O O . GLN A 1 92 ? 4.842 -6.327 -19.685 1.00 63.75 92 GLN A O 1
ATOM 690 N N . GLU A 1 93 ? 6.437 -7.858 -19.353 1.00 57.16 93 GLU A N 1
ATOM 691 C CA . GLU A 1 93 ? 7.472 -7.136 -20.086 1.00 57.16 93 GLU A CA 1
ATOM 692 C C . GLU A 1 93 ? 7.487 -7.643 -21.534 1.00 57.16 93 GLU A C 1
ATOM 694 O O . GLU A 1 93 ? 8.005 -8.722 -21.831 1.00 57.16 93 GLU A O 1
ATOM 699 N N . ALA A 1 94 ? 6.877 -6.885 -22.446 1.00 46.84 94 ALA A N 1
ATOM 700 C CA . ALA A 1 94 ? 6.998 -7.108 -23.883 1.00 46.84 94 ALA A CA 1
ATOM 701 C C . ALA A 1 94 ? 8.148 -6.243 -24.421 1.00 46.84 94 ALA A C 1
ATOM 703 O O . ALA A 1 94 ? 7.990 -5.044 -24.639 1.00 46.84 94 ALA A O 1
ATOM 704 N N . GLY A 1 95 ? 9.327 -6.843 -24.600 1.00 45.00 95 GLY A N 1
ATOM 705 C CA . GLY A 1 95 ? 10.486 -6.197 -25.214 1.00 45.00 95 GLY A CA 1
ATOM 706 C C . GLY A 1 95 ? 10.692 -6.685 -26.647 1.00 45.00 95 GLY A C 1
ATOM 707 O O . GLY A 1 95 ? 10.756 -7.888 -26.897 1.00 45.00 95 GLY A O 1
ATOM 708 N N . GLY A 1 96 ? 10.804 -5.763 -27.603 1.00 41.31 96 GLY A N 1
ATOM 709 C CA . GLY A 1 96 ? 11.247 -6.055 -28.965 1.00 41.31 96 GLY A CA 1
ATOM 710 C C . GLY A 1 96 ? 12.594 -5.392 -29.214 1.00 41.31 96 GLY A C 1
ATOM 711 O O . GLY A 1 96 ? 12.691 -4.171 -29.148 1.00 41.31 96 GLY A O 1
ATOM 712 N N . ILE A 1 97 ? 13.627 -6.181 -29.505 1.00 46.31 97 ILE A N 1
ATOM 713 C CA . ILE A 1 97 ? 14.901 -5.655 -30.000 1.00 46.31 97 ILE A CA 1
ATOM 714 C C . ILE A 1 97 ? 14.771 -5.567 -31.524 1.00 46.31 97 ILE A C 1
ATOM 716 O O . ILE A 1 97 ? 14.692 -6.601 -32.194 1.00 46.31 97 ILE A O 1
ATOM 720 N N . ASP A 1 98 ? 14.705 -4.343 -32.056 1.00 40.41 98 ASP A N 1
ATOM 721 C CA . ASP A 1 98 ? 14.830 -4.060 -33.492 1.00 40.41 98 ASP A CA 1
ATOM 722 C C . ASP A 1 98 ? 16.266 -3.596 -33.758 1.00 40.41 98 ASP A C 1
ATOM 724 O O . ASP A 1 98 ? 16.614 -2.431 -33.568 1.00 40.41 98 ASP A O 1
ATOM 728 N N . ASP A 1 99 ? 17.137 -4.544 -34.102 1.00 43.06 99 ASP A N 1
ATOM 729 C CA . ASP A 1 99 ? 18.545 -4.268 -34.375 1.00 43.06 99 ASP A CA 1
ATOM 730 C C . ASP A 1 99 ? 18.705 -4.051 -35.888 1.00 43.06 99 ASP A C 1
ATOM 732 O O . ASP A 1 99 ? 18.812 -5.008 -36.662 1.00 43.06 99 ASP A O 1
ATOM 736 N N . ARG A 1 100 ? 18.666 -2.784 -36.325 1.00 41.09 100 ARG A N 1
ATOM 737 C CA . ARG A 1 100 ? 18.984 -2.384 -37.705 1.00 41.09 100 ARG A CA 1
ATOM 738 C C . ARG A 1 100 ? 20.445 -1.978 -37.782 1.00 41.09 100 ARG A C 1
ATOM 740 O O . ARG A 1 100 ? 20.802 -0.857 -37.425 1.00 41.09 100 ARG A O 1
ATOM 747 N N . ARG A 1 101 ? 21.288 -2.879 -38.286 1.00 39.91 101 ARG A N 1
ATOM 748 C CA . ARG A 1 101 ? 22.672 -2.550 -38.642 1.00 39.91 101 ARG A CA 1
ATOM 749 C C . ARG A 1 101 ? 22.794 -2.458 -40.156 1.00 39.91 101 ARG A C 1
ATOM 751 O O . ARG A 1 101 ? 22.468 -3.408 -40.866 1.00 39.91 101 ARG A O 1
ATOM 758 N N . LEU A 1 102 ? 23.257 -1.301 -40.619 1.00 41.19 102 LEU A N 1
ATOM 759 C CA . LEU A 1 102 ? 23.742 -1.094 -41.976 1.00 41.19 102 LEU A CA 1
ATOM 760 C C . LEU A 1 102 ? 25.262 -0.991 -41.877 1.00 41.19 102 LEU A C 1
ATOM 762 O O . LEU A 1 102 ? 25.772 -0.033 -41.296 1.00 41.19 102 LEU A O 1
ATOM 766 N N . GLU A 1 103 ? 25.974 -1.987 -42.388 1.00 40.84 103 GLU A N 1
ATOM 767 C CA . GLU A 1 103 ? 27.433 -1.962 -42.433 1.00 40.84 103 GLU A CA 1
ATOM 768 C C . GLU A 1 103 ? 27.882 -1.786 -43.885 1.00 40.84 103 GLU A C 1
ATOM 770 O O . GLU A 1 103 ? 27.470 -2.532 -44.774 1.00 40.84 103 GLU A O 1
ATOM 775 N N . VAL A 1 104 ? 28.700 -0.759 -44.131 1.00 41.47 104 VAL A N 1
ATOM 776 C CA . VAL A 1 104 ? 29.256 -0.459 -45.455 1.00 41.47 104 VAL A CA 1
ATOM 777 C C . VAL A 1 104 ? 30.760 -0.654 -45.387 1.00 41.47 104 VAL A C 1
ATOM 779 O O . VAL A 1 104 ? 31.453 0.018 -44.622 1.00 41.47 104 VAL A O 1
ATOM 782 N N . ARG A 1 105 ? 31.266 -1.582 -46.194 1.00 42.62 105 ARG A N 1
ATOM 783 C CA . ARG A 1 105 ? 32.671 -1.989 -46.217 1.00 42.62 105 ARG A CA 1
ATOM 784 C C . ARG A 1 105 ? 33.176 -1.949 -47.671 1.00 42.62 105 ARG A C 1
ATOM 786 O O . ARG A 1 105 ? 32.595 -2.589 -48.540 1.00 42.62 105 ARG A O 1
ATOM 793 N N . GLY A 1 106 ? 34.244 -1.193 -47.970 1.00 38.16 106 GLY A N 1
ATOM 794 C CA . GLY A 1 106 ? 34.906 -1.212 -49.295 1.00 38.16 106 GLY A CA 1
ATOM 795 C C . GLY A 1 106 ? 36.442 -1.126 -49.271 1.00 38.16 106 GLY A C 1
ATOM 796 O O . GLY A 1 106 ? 36.976 -0.210 -48.665 1.00 38.16 106 GLY A O 1
ATOM 797 N N . ARG A 1 107 ? 37.150 -2.046 -49.955 1.00 44.25 107 ARG A N 1
ATOM 798 C CA . ARG A 1 107 ? 38.627 -2.222 -49.941 1.00 44.25 107 ARG A CA 1
ATOM 799 C C . ARG A 1 107 ? 39.377 -1.440 -51.029 1.00 44.25 107 ARG A C 1
ATOM 801 O O . ARG A 1 107 ? 39.010 -1.535 -52.192 1.00 44.25 107 ARG A O 1
ATOM 808 N N . ILE A 1 108 ? 40.496 -0.782 -50.683 1.00 41.53 108 ILE A N 1
ATOM 809 C CA . ILE A 1 108 ? 41.481 -0.233 -51.644 1.00 41.53 108 ILE A CA 1
ATOM 810 C C . ILE A 1 108 ? 42.905 -0.597 -51.179 1.00 41.53 108 ILE A C 1
ATOM 812 O O . ILE A 1 108 ? 43.312 -0.228 -50.082 1.00 41.53 108 ILE A O 1
ATOM 816 N N . GLY A 1 109 ? 43.675 -1.317 -52.004 1.00 49.00 109 GLY A N 1
ATOM 817 C CA . GLY A 1 109 ? 45.142 -1.378 -51.872 1.00 49.00 109 GLY A CA 1
ATOM 818 C C . GLY A 1 109 ? 45.750 -2.213 -50.730 1.00 49.00 109 GLY A C 1
ATOM 819 O O . GLY A 1 109 ? 46.818 -1.857 -50.246 1.00 49.00 109 GLY A O 1
ATOM 820 N N . GLY A 1 110 ? 45.138 -3.330 -50.313 1.00 45.34 110 GLY A N 1
ATOM 821 C CA . GLY A 1 110 ? 45.823 -4.339 -49.474 1.00 45.34 110 GLY A CA 1
ATOM 822 C C . GLY A 1 110 ? 45.644 -4.239 -47.950 1.00 45.34 110 GLY A C 1
ATOM 823 O O . GLY A 1 110 ? 46.394 -4.875 -47.218 1.00 45.34 110 GLY A O 1
ATOM 824 N N . ARG A 1 111 ? 44.642 -3.503 -47.453 1.00 45.75 111 ARG A N 1
ATOM 825 C CA . ARG A 1 111 ? 44.248 -3.481 -46.026 1.00 45.75 111 ARG A CA 1
ATOM 826 C C . ARG A 1 111 ? 42.814 -4.021 -45.847 1.00 45.75 111 ARG A C 1
ATOM 828 O O . ARG A 1 111 ? 42.010 -3.849 -46.757 1.00 45.75 111 ARG A O 1
ATOM 835 N N . ASP A 1 112 ? 42.521 -4.724 -44.744 1.00 38.22 112 ASP A N 1
ATOM 836 C CA . ASP A 1 112 ? 41.318 -5.564 -44.532 1.00 38.22 112 ASP A CA 1
ATOM 837 C C . ASP A 1 112 ? 39.979 -4.859 -44.664 1.00 38.22 112 ASP A C 1
ATOM 839 O O . ASP A 1 112 ? 39.746 -3.898 -43.938 1.00 38.22 112 ASP A O 1
ATOM 843 N N . ILE A 1 113 ? 39.088 -5.422 -45.498 1.00 44.72 113 ILE A N 1
ATOM 844 C CA . ILE A 1 113 ? 37.649 -5.113 -45.589 1.00 44.72 113 ILE A CA 1
ATOM 845 C C . ILE A 1 113 ? 36.870 -6.378 -46.064 1.00 44.72 113 ILE A C 1
ATOM 847 O O . ILE A 1 113 ? 37.274 -6.974 -47.063 1.00 44.72 113 ILE A O 1
ATOM 851 N N . SER A 1 114 ? 35.861 -6.853 -45.317 1.00 35.41 114 SER A N 1
ATOM 852 C CA . SER A 1 114 ? 35.098 -8.144 -45.417 1.00 35.41 114 SER A CA 1
ATOM 853 C C . SER A 1 114 ? 33.764 -8.072 -46.212 1.00 35.41 114 SER A C 1
ATOM 855 O O . SER A 1 114 ? 33.241 -6.963 -46.242 1.00 35.41 114 SER A O 1
ATOM 857 N N . ALA A 1 115 ? 33.102 -9.135 -46.746 1.00 36.62 115 ALA A N 1
ATOM 858 C CA . ALA A 1 115 ? 33.459 -10.488 -47.250 1.00 36.62 115 ALA A CA 1
ATOM 859 C C . ALA A 1 115 ? 32.299 -11.245 -48.035 1.00 36.62 115 ALA A C 1
ATOM 861 O O . ALA A 1 115 ? 31.502 -11.926 -47.397 1.00 36.62 115 ALA A O 1
ATOM 862 N N . GLY A 1 116 ? 32.348 -11.367 -49.390 1.00 34.53 116 GLY A N 1
ATOM 863 C CA . GLY A 1 116 ? 31.908 -12.555 -50.214 1.00 34.53 116 GLY A CA 1
ATOM 864 C C . GLY A 1 116 ? 30.958 -12.296 -51.429 1.00 34.53 116 GLY A C 1
ATOM 865 O O . GLY A 1 116 ? 30.128 -11.410 -51.357 1.00 34.53 116 GLY A O 1
ATOM 866 N N . ASN A 1 117 ? 30.921 -12.983 -52.601 1.00 36.47 117 ASN A N 1
ATOM 867 C CA . ASN A 1 117 ? 31.556 -14.200 -53.156 1.00 36.47 117 ASN A CA 1
ATOM 868 C C . ASN A 1 117 ? 31.575 -14.222 -54.731 1.00 36.47 117 ASN A C 1
ATOM 870 O O . ASN A 1 117 ? 30.637 -14.714 -55.357 1.00 36.47 117 ASN A O 1
ATOM 874 N N . ARG A 1 118 ? 32.638 -13.694 -55.371 1.00 40.47 118 ARG A N 1
ATOM 875 C CA . ARG A 1 118 ? 33.403 -14.190 -56.561 1.00 40.47 118 ARG A CA 1
ATOM 876 C C . ARG A 1 118 ? 34.270 -13.052 -57.146 1.00 40.47 118 ARG A C 1
ATOM 878 O O . ARG A 1 118 ? 33.871 -11.896 -57.078 1.00 40.47 118 ARG A O 1
ATOM 885 N N . PRO A 1 119 ? 35.474 -13.347 -57.670 1.00 44.00 119 PRO A N 1
ATOM 886 C CA . PRO A 1 119 ? 36.612 -12.436 -57.603 1.00 44.00 119 PRO A CA 1
ATOM 887 C C . PRO A 1 119 ? 36.685 -11.494 -58.809 1.00 44.00 119 PRO A C 1
ATOM 889 O O . PRO A 1 119 ? 36.867 -11.935 -59.942 1.00 44.00 119 PRO A O 1
ATOM 892 N N . GLY A 1 120 ? 36.619 -10.193 -58.537 1.00 45.72 120 GLY A N 1
ATOM 893 C CA . GLY A 1 120 ? 37.068 -9.116 -59.418 1.00 45.72 120 GLY A CA 1
ATOM 894 C C . GLY A 1 120 ? 37.701 -8.000 -58.566 1.00 45.72 120 GLY A C 1
ATOM 895 O O . GLY A 1 120 ? 37.350 -7.890 -57.393 1.00 45.72 120 GLY A O 1
ATOM 896 N N . PRO A 1 121 ? 38.645 -7.191 -59.086 1.00 48.09 121 PRO A N 1
ATOM 897 C CA . PRO A 1 121 ? 39.573 -6.410 -58.251 1.00 48.09 121 PRO A CA 1
ATOM 898 C C . PRO A 1 121 ? 38.953 -5.272 -57.420 1.00 48.09 121 PRO A C 1
ATOM 900 O O . PRO A 1 121 ? 39.612 -4.793 -56.503 1.00 48.09 121 PRO A O 1
ATOM 903 N N . ASN A 1 122 ? 37.713 -4.855 -57.708 1.00 44.62 122 ASN A N 1
ATOM 904 C CA . ASN A 1 122 ? 37.023 -3.742 -57.048 1.00 44.62 122 ASN A CA 1
ATOM 905 C C . ASN A 1 122 ? 35.573 -4.137 -56.714 1.00 44.62 122 ASN A C 1
ATOM 907 O O . ASN A 1 122 ? 34.811 -4.464 -57.623 1.00 44.62 122 ASN A O 1
ATOM 911 N N . GLY A 1 123 ? 35.172 -4.065 -55.441 1.00 46.94 123 GLY A N 1
ATOM 912 C CA . GLY A 1 123 ? 33.801 -4.360 -55.011 1.00 46.94 123 GLY A CA 1
ATOM 913 C C . GLY A 1 123 ? 33.411 -3.640 -53.717 1.00 46.94 123 GLY A C 1
ATOM 914 O O . GLY A 1 123 ? 34.232 -3.495 -52.812 1.00 46.94 123 GLY A O 1
ATOM 915 N N . LEU A 1 124 ? 32.160 -3.173 -53.669 1.00 45.34 124 LEU A N 1
ATOM 916 C CA . LEU A 1 124 ? 31.491 -2.540 -52.529 1.00 45.34 124 LEU A CA 1
ATOM 917 C C . LEU A 1 124 ? 30.484 -3.542 -51.954 1.00 45.34 124 LEU A C 1
ATOM 919 O O . LEU A 1 124 ? 29.638 -4.034 -52.701 1.00 45.34 124 LEU A O 1
ATOM 923 N N . GLU A 1 125 ? 30.565 -3.826 -50.656 1.00 41.22 125 GLU A N 1
ATOM 924 C CA . GLU A 1 125 ? 29.661 -4.754 -49.970 1.00 41.22 125 GLU A CA 1
ATOM 925 C C . GLU A 1 125 ? 28.764 -3.979 -48.997 1.00 41.22 125 GLU A C 1
ATOM 927 O O . GLU A 1 125 ? 29.242 -3.156 -48.208 1.00 41.22 125 GLU A O 1
ATOM 932 N N . ILE A 1 126 ? 27.452 -4.200 -49.108 1.00 46.12 126 ILE A N 1
ATOM 933 C CA . ILE A 1 126 ? 26.428 -3.567 -48.272 1.00 46.12 126 ILE A CA 1
ATOM 934 C C . ILE A 1 126 ? 25.686 -4.683 -47.542 1.00 46.12 126 ILE A C 1
ATOM 936 O O . ILE A 1 126 ? 24.870 -5.384 -48.142 1.00 46.12 126 ILE A O 1
ATOM 940 N N . ASP A 1 127 ? 25.957 -4.817 -46.246 1.00 43.44 127 ASP A N 1
ATOM 941 C CA . ASP A 1 127 ? 25.276 -5.761 -45.365 1.00 43.44 127 ASP A CA 1
ATOM 942 C C . ASP A 1 127 ? 24.131 -5.043 -44.639 1.00 43.44 127 ASP A C 1
ATOM 944 O O . ASP A 1 127 ? 24.347 -4.126 -43.838 1.00 43.44 127 ASP A O 1
ATOM 948 N N . ALA A 1 128 ? 22.895 -5.470 -44.905 1.00 42.34 128 ALA A N 1
ATOM 949 C CA . ALA A 1 128 ? 21.707 -5.026 -44.181 1.00 42.34 128 ALA A CA 1
ATOM 950 C C . ALA A 1 128 ? 21.193 -6.173 -43.302 1.00 42.34 128 ALA A C 1
ATOM 952 O O . ALA A 1 128 ? 20.493 -7.072 -43.771 1.00 42.34 128 ALA A O 1
ATOM 953 N N . VAL A 1 129 ? 21.538 -6.147 -42.012 1.00 49.34 129 VAL A N 1
ATOM 954 C CA . VAL A 1 129 ? 21.032 -7.123 -41.040 1.00 49.34 129 VAL A CA 1
ATOM 955 C C . VAL A 1 129 ? 19.796 -6.538 -40.370 1.00 49.34 129 VAL A C 1
ATOM 957 O O . VAL A 1 129 ? 19.881 -5.550 -39.642 1.00 49.34 129 VAL A O 1
ATOM 960 N N . ASN A 1 130 ? 18.646 -7.167 -40.611 1.00 41.69 130 ASN A N 1
ATOM 961 C CA . ASN A 1 130 ? 17.410 -6.901 -39.887 1.00 41.69 130 ASN A CA 1
ATOM 962 C C . ASN A 1 130 ? 17.131 -8.087 -38.959 1.00 41.69 130 ASN A C 1
ATOM 964 O O . ASN A 1 130 ? 16.716 -9.155 -39.416 1.00 41.69 130 ASN A O 1
ATOM 968 N N . ARG A 1 131 ? 17.410 -7.923 -37.662 1.00 42.38 131 ARG A N 1
ATOM 969 C CA . ARG A 1 131 ? 17.124 -8.941 -36.647 1.00 42.38 131 ARG A CA 1
ATOM 970 C C . ARG A 1 131 ? 16.058 -8.413 -35.699 1.00 42.38 131 ARG A C 1
ATOM 972 O O . ARG A 1 131 ? 16.331 -7.554 -34.868 1.00 42.38 131 ARG A O 1
ATOM 979 N N . ARG A 1 132 ? 14.859 -8.987 -35.809 1.00 44.59 132 ARG A N 1
ATOM 980 C CA . ARG A 1 132 ? 13.762 -8.778 -34.866 1.00 44.59 132 ARG A CA 1
ATOM 981 C C . ARG A 1 132 ? 13.770 -9.906 -33.842 1.00 44.59 132 ARG A C 1
ATOM 983 O O . ARG A 1 132 ? 13.434 -11.039 -34.178 1.00 44.59 132 ARG A O 1
ATOM 990 N N . THR A 1 133 ? 14.137 -9.590 -32.606 1.00 45.47 133 THR A N 1
ATOM 991 C CA . THR A 1 133 ? 14.023 -10.526 -31.481 1.00 45.47 133 THR A CA 1
ATOM 992 C C . THR A 1 133 ? 12.900 -10.051 -30.572 1.00 45.47 133 THR A C 1
ATOM 994 O O . THR A 1 133 ? 12.979 -8.965 -30.001 1.00 45.47 133 THR A O 1
ATOM 997 N N . THR A 1 134 ? 11.852 -10.858 -30.434 1.00 48.06 134 THR A N 1
ATOM 998 C CA . THR A 1 134 ? 10.775 -10.617 -29.470 1.00 48.06 134 THR A CA 1
ATOM 999 C C . THR A 1 134 ? 11.088 -11.392 -28.196 1.00 48.06 134 THR A C 1
ATOM 1001 O O . THR A 1 134 ? 11.200 -12.615 -28.230 1.00 48.06 134 THR A O 1
ATOM 1004 N N . SER A 1 135 ? 11.244 -10.693 -27.075 1.00 50.09 135 SER A N 1
ATOM 1005 C CA . SER A 1 135 ? 11.403 -11.295 -25.752 1.00 50.09 135 SER A CA 1
ATOM 1006 C C . SER A 1 135 ? 10.236 -10.873 -24.867 1.00 50.09 135 SER A C 1
ATOM 1008 O O . SER A 1 135 ? 10.089 -9.692 -24.554 1.00 50.09 135 SER A O 1
ATOM 1010 N N . SER A 1 136 ? 9.411 -11.831 -24.452 1.00 51.06 136 SER A N 1
ATOM 1011 C CA . SER A 1 136 ? 8.410 -11.625 -23.406 1.00 51.06 136 SER A CA 1
ATOM 1012 C C . SER A 1 136 ? 8.960 -12.149 -22.084 1.00 51.06 136 SER A C 1
ATOM 1014 O O . SER A 1 136 ? 9.223 -13.349 -21.967 1.00 51.06 136 SER A O 1
ATOM 1016 N N . ARG A 1 137 ? 9.138 -11.282 -21.087 1.00 56.56 137 ARG A N 1
ATOM 1017 C CA . ARG A 1 137 ? 9.468 -11.694 -19.719 1.00 56.56 137 ARG A CA 1
ATOM 1018 C C . ARG A 1 137 ? 8.244 -11.457 -18.841 1.00 56.56 137 ARG A C 1
ATOM 1020 O O . ARG A 1 137 ? 7.740 -10.345 -18.738 1.00 56.56 137 ARG A O 1
ATOM 1027 N N . THR A 1 138 ? 7.746 -12.518 -18.216 1.00 61.72 138 THR A N 1
ATOM 1028 C CA . THR A 1 138 ? 6.668 -12.427 -17.227 1.00 61.72 138 THR A CA 1
ATOM 1029 C C . THR A 1 138 ? 7.265 -12.645 -15.847 1.00 61.72 138 THR A C 1
ATOM 1031 O O . THR A 1 138 ? 7.813 -13.714 -15.577 1.00 61.72 138 THR A O 1
ATOM 1034 N N . ALA A 1 139 ? 7.185 -11.635 -14.982 1.00 69.06 139 ALA A N 1
ATOM 1035 C CA . ALA A 1 139 ? 7.582 -11.757 -13.584 1.00 69.06 139 ALA A CA 1
ATOM 1036 C C . ALA A 1 139 ? 6.319 -11.858 -12.725 1.00 69.06 139 ALA A C 1
ATOM 1038 O O . ALA A 1 139 ? 5.569 -10.892 -12.599 1.00 69.06 139 ALA A O 1
ATOM 1039 N N . ASN A 1 140 ? 6.086 -13.036 -12.147 1.00 77.94 140 ASN A N 1
ATOM 1040 C CA . ASN A 1 140 ? 4.990 -13.274 -11.213 1.00 77.94 140 ASN A CA 1
ATOM 1041 C C . ASN A 1 140 ? 5.556 -13.269 -9.797 1.00 77.94 140 ASN A C 1
ATOM 1043 O O . ASN A 1 140 ? 6.426 -14.079 -9.474 1.00 77.94 140 ASN A O 1
ATOM 1047 N N . GLN A 1 141 ? 5.062 -12.370 -8.956 1.00 85.25 141 GLN A N 1
ATOM 1048 C CA . GLN A 1 141 ? 5.416 -12.319 -7.542 1.00 85.25 141 GLN A CA 1
ATOM 1049 C C . GLN A 1 141 ? 4.152 -12.341 -6.703 1.00 85.25 141 GLN A C 1
ATOM 1051 O O . GLN A 1 141 ? 3.123 -11.806 -7.106 1.00 85.25 141 GLN A O 1
ATOM 1056 N N . PHE A 1 142 ? 4.225 -12.962 -5.532 1.00 91.00 142 PHE A N 1
ATOM 1057 C CA . PHE A 1 142 ? 3.119 -12.972 -4.591 1.00 91.00 142 PHE A CA 1
ATOM 1058 C C . PHE A 1 142 ? 3.612 -12.715 -3.174 1.00 91.00 142 PHE A C 1
ATOM 1060 O O . PHE A 1 142 ? 4.736 -13.073 -2.823 1.00 91.00 142 PHE A O 1
ATOM 1067 N N . LEU A 1 143 ? 2.743 -12.132 -2.356 1.00 92.81 143 LEU A N 1
ATOM 1068 C CA . LEU A 1 143 ? 2.935 -12.005 -0.918 1.00 92.81 143 LEU A CA 1
ATOM 1069 C C . LEU A 1 143 ? 1.653 -12.340 -0.166 1.00 92.81 143 LEU A C 1
ATOM 1071 O O . LEU A 1 143 ? 0.551 -12.259 -0.707 1.00 92.81 143 LEU A O 1
ATOM 1075 N N . MET A 1 144 ? 1.825 -12.758 1.084 1.00 95.38 144 MET A N 1
ATOM 1076 C CA . MET A 1 144 ? 0.734 -12.988 2.020 1.00 95.38 144 MET A CA 1
ATOM 1077 C C . MET A 1 144 ? 0.701 -11.827 3.003 1.00 95.38 144 MET A C 1
ATOM 1079 O O . MET A 1 144 ? 1.693 -11.580 3.688 1.00 95.38 144 MET A O 1
ATOM 1083 N N . VAL A 1 145 ? -0.417 -11.110 3.060 1.00 94.88 145 VAL A N 1
ATOM 1084 C CA . VAL A 1 145 ? -0.559 -9.923 3.904 1.00 94.88 145 VAL A CA 1
ATOM 1085 C C . VAL A 1 145 ? -1.891 -9.957 4.610 1.00 94.88 145 VAL A C 1
ATOM 1087 O O . VAL A 1 145 ? -2.931 -10.173 3.999 1.00 94.88 145 VAL A O 1
ATOM 1090 N N . GLN A 1 146 ? -1.861 -9.727 5.912 1.00 93.88 146 GLN A N 1
ATOM 1091 C CA . GLN A 1 146 ? -3.072 -9.600 6.700 1.00 93.88 146 GLN A CA 1
ATOM 1092 C C . GLN A 1 146 ? -3.872 -8.366 6.254 1.00 93.88 146 GLN A C 1
ATOM 1094 O O . GLN A 1 146 ? -3.298 -7.301 6.027 1.00 93.88 146 GLN A O 1
ATOM 1099 N N . SER A 1 147 ? -5.197 -8.487 6.155 1.00 93.75 147 SER A N 1
ATOM 1100 C CA . SER A 1 147 ? -6.078 -7.373 5.783 1.00 93.75 147 SER A CA 1
ATOM 1101 C C . SER A 1 147 ? -5.794 -6.116 6.629 1.00 93.75 147 SER A C 1
ATOM 1103 O O . SER A 1 147 ? -5.765 -6.164 7.860 1.00 93.75 147 SER A O 1
ATOM 1105 N N . GLY A 1 148 ? -5.564 -4.984 5.964 1.00 91.06 148 GLY A N 1
ATOM 1106 C CA . GLY A 1 148 ? -5.221 -3.686 6.547 1.00 91.06 148 GLY A CA 1
ATOM 1107 C C . GLY A 1 148 ? -3.737 -3.481 6.864 1.00 91.06 148 GLY A C 1
ATOM 1108 O O . GLY A 1 148 ? -3.392 -2.444 7.425 1.00 91.06 148 GLY A O 1
ATOM 1109 N N . ARG A 1 149 ? -2.856 -4.437 6.547 1.00 92.44 149 ARG A N 1
ATOM 1110 C CA . ARG A 1 149 ? -1.398 -4.305 6.708 1.00 92.44 149 ARG A CA 1
ATOM 1111 C C . ARG A 1 149 ? -0.729 -4.047 5.363 1.00 92.44 149 ARG A C 1
ATOM 1113 O O . ARG A 1 149 ? -1.290 -4.359 4.322 1.00 92.44 149 ARG A O 1
ATOM 1120 N N . THR A 1 150 ? 0.482 -3.504 5.404 1.00 95.12 150 THR A N 1
ATOM 1121 C CA . THR A 1 150 ? 1.277 -3.201 4.209 1.00 95.12 150 THR A CA 1
ATOM 1122 C C . THR A 1 150 ? 2.455 -4.159 4.101 1.00 95.12 150 THR A C 1
ATOM 1124 O O . THR A 1 150 ? 3.111 -4.456 5.100 1.00 95.12 150 THR A O 1
ATOM 1127 N N . ALA A 1 151 ? 2.749 -4.611 2.886 1.00 94.44 151 ALA A N 1
ATOM 1128 C CA . ALA A 1 151 ? 4.005 -5.274 2.548 1.00 94.44 151 ALA A CA 1
ATOM 1129 C C . ALA A 1 151 ? 4.489 -4.819 1.167 1.00 94.44 151 ALA A C 1
ATOM 1131 O O . ALA A 1 151 ? 3.717 -4.245 0.405 1.00 94.44 151 ALA A O 1
ATOM 1132 N N . SER A 1 152 ? 5.753 -5.083 0.834 1.00 93.81 152 SER A N 1
ATOM 1133 C CA . SER A 1 152 ? 6.362 -4.588 -0.406 1.00 93.81 152 SER A CA 1
ATOM 1134 C C . SER A 1 152 ? 6.750 -5.725 -1.355 1.00 93.81 152 SER A C 1
ATOM 1136 O O . SER A 1 152 ? 7.342 -6.720 -0.938 1.00 93.81 152 SER A O 1
ATOM 1138 N N . ILE A 1 153 ? 6.451 -5.557 -2.645 1.00 90.19 153 ILE A N 1
ATOM 1139 C CA . ILE A 1 153 ? 6.879 -6.434 -3.748 1.00 90.19 153 ILE A CA 1
ATOM 1140 C C . ILE A 1 153 ? 8.003 -5.741 -4.502 1.00 90.19 153 ILE A C 1
ATOM 1142 O O . ILE A 1 153 ? 7.863 -4.588 -4.901 1.00 90.19 153 ILE A O 1
ATOM 1146 N N . ARG A 1 154 ? 9.114 -6.433 -4.750 1.00 86.94 154 ARG A N 1
ATOM 1147 C CA . ARG A 1 154 ? 10.214 -5.856 -5.528 1.00 86.94 154 ARG A CA 1
ATOM 1148 C C . ARG A 1 154 ? 9.844 -5.820 -7.008 1.00 86.94 154 ARG A C 1
ATOM 1150 O O . ARG A 1 154 ? 9.467 -6.838 -7.565 1.00 86.94 154 ARG A O 1
ATOM 1157 N N . VAL A 1 155 ? 10.005 -4.679 -7.659 1.00 81.06 155 VAL A N 1
ATOM 1158 C CA . VAL A 1 155 ? 9.717 -4.506 -9.091 1.00 81.06 155 VAL A CA 1
ATOM 1159 C C . VAL A 1 155 ? 11.001 -4.657 -9.906 1.00 81.06 155 VAL A C 1
ATOM 1161 O O . VAL A 1 155 ? 11.046 -5.453 -10.839 1.00 81.06 155 VAL A O 1
ATOM 1164 N N . ALA A 1 156 ? 12.079 -3.983 -9.492 1.00 71.94 156 ALA A N 1
ATOM 1165 C CA . ALA A 1 156 ? 13.392 -4.063 -10.134 1.00 71.94 156 ALA A CA 1
ATOM 1166 C C . ALA A 1 156 ? 14.525 -4.067 -9.095 1.00 71.94 156 ALA A C 1
ATOM 1168 O O . ALA A 1 156 ? 14.430 -3.423 -8.049 1.00 71.94 156 ALA A O 1
ATOM 1169 N N . GLN A 1 157 ? 15.601 -4.814 -9.375 1.00 64.38 157 GLN A N 1
ATOM 1170 C CA . GLN A 1 157 ? 16.762 -4.922 -8.477 1.00 64.38 157 GLN A CA 1
ATOM 1171 C C . GLN A 1 157 ? 17.686 -3.700 -8.541 1.00 64.38 157 GLN A C 1
ATOM 1173 O O . GLN A 1 157 ? 18.261 -3.335 -7.521 1.00 64.38 157 GLN A O 1
ATOM 1178 N N . GLU A 1 158 ? 17.802 -3.076 -9.711 1.00 68.50 158 GLU A N 1
ATOM 1179 C CA . GLU A 1 158 ? 18.600 -1.875 -9.940 1.00 68.50 158 GLU A CA 1
ATOM 1180 C C . GLU A 1 158 ? 17.877 -1.012 -10.972 1.00 68.50 158 GLU A C 1
ATOM 1182 O O . GLU A 1 158 ? 17.518 -1.495 -12.050 1.00 68.50 158 GLU A O 1
ATOM 1187 N N . VAL A 1 159 ? 17.620 0.248 -10.622 1.00 70.44 159 VAL A N 1
ATOM 1188 C CA . VAL A 1 159 ? 16.939 1.188 -11.515 1.00 70.44 159 VAL A CA 1
ATOM 1189 C C . VAL A 1 159 ? 17.988 2.078 -12.190 1.00 70.44 159 VAL A C 1
ATOM 1191 O O . VAL A 1 159 ? 18.728 2.772 -11.492 1.00 70.44 159 VAL A O 1
ATOM 1194 N N . PRO A 1 160 ? 18.070 2.097 -13.533 1.00 62.75 160 PRO A N 1
ATOM 1195 C CA . PRO A 1 160 ? 19.153 2.771 -14.254 1.00 62.75 160 PRO A CA 1
ATOM 1196 C C . PRO A 1 160 ? 19.076 4.308 -14.227 1.00 62.75 160 PRO A C 1
ATOM 1198 O O . PRO A 1 160 ? 20.021 4.964 -14.657 1.00 62.75 160 PRO A O 1
ATOM 1201 N N . PHE A 1 161 ? 17.984 4.885 -13.719 1.00 74.38 161 PHE A N 1
ATOM 1202 C CA . PHE A 1 161 ? 17.709 6.325 -13.731 1.00 74.38 161 PHE A CA 1
ATOM 1203 C C . PHE A 1 161 ? 17.710 6.926 -12.318 1.00 74.38 161 PHE A C 1
ATOM 1205 O O . PHE A 1 161 ? 16.745 7.565 -11.910 1.00 74.38 161 PHE A O 1
ATOM 1212 N N . VAL A 1 162 ? 18.782 6.699 -11.552 1.00 78.69 162 VAL A N 1
ATOM 1213 C CA . VAL A 1 162 ? 18.915 7.198 -10.167 1.00 78.69 162 VAL A CA 1
ATOM 1214 C C . VAL A 1 162 ? 18.661 8.708 -10.073 1.00 78.69 162 VAL A C 1
ATOM 1216 O O . VAL A 1 162 ? 17.872 9.131 -9.230 1.00 78.69 162 VAL A O 1
ATOM 1219 N N . ASP A 1 163 ? 19.270 9.492 -10.969 1.00 82.62 163 ASP A N 1
ATOM 1220 C CA . ASP A 1 163 ? 19.148 10.956 -10.979 1.00 82.62 163 ASP A CA 1
ATOM 1221 C C . ASP A 1 163 ? 17.697 11.409 -11.230 1.00 82.62 163 ASP A C 1
ATOM 1223 O O . ASP A 1 163 ? 17.201 12.292 -10.539 1.00 82.62 163 ASP A O 1
ATOM 1227 N N . TYR A 1 164 ? 16.968 10.731 -12.129 1.00 84.00 164 TYR A N 1
ATOM 1228 C CA . TYR A 1 164 ? 15.554 11.022 -12.402 1.00 84.00 164 TYR A CA 1
ATOM 1229 C C . TYR A 1 164 ? 14.688 10.902 -11.143 1.00 84.00 164 TYR A C 1
ATOM 1231 O O . TYR A 1 164 ? 13.905 11.798 -10.834 1.00 84.00 164 TYR A O 1
ATOM 1239 N N . PHE A 1 165 ? 14.820 9.797 -10.401 1.00 84.25 165 PHE A N 1
ATOM 1240 C CA . PHE A 1 165 ? 14.014 9.586 -9.195 1.00 84.25 165 PHE A CA 1
ATOM 1241 C C . PHE A 1 165 ? 14.433 10.505 -8.049 1.00 84.25 165 PHE A C 1
ATOM 1243 O O . PHE A 1 165 ? 13.580 10.881 -7.246 1.00 84.25 165 PHE A O 1
ATOM 1250 N N . TYR A 1 166 ? 15.712 10.882 -7.984 1.00 84.00 166 TYR A N 1
ATOM 1251 C CA . TYR A 1 166 ? 16.188 11.879 -7.034 1.00 84.00 166 TYR A CA 1
ATOM 1252 C C . TYR A 1 166 ? 15.551 13.248 -7.305 1.00 84.00 166 TYR A C 1
ATOM 1254 O O . TYR A 1 166 ? 14.943 13.822 -6.402 1.00 84.00 166 TYR A O 1
ATOM 1262 N N . ASP A 1 167 ? 15.608 13.731 -8.549 1.00 84.81 167 ASP A N 1
ATOM 1263 C CA . ASP A 1 167 ? 15.021 15.017 -8.947 1.00 84.81 167 ASP A CA 1
ATOM 1264 C C . ASP A 1 167 ? 13.498 15.025 -8.764 1.00 84.81 167 ASP A C 1
ATOM 1266 O O . ASP A 1 167 ? 12.927 15.996 -8.263 1.00 84.81 167 ASP A O 1
ATOM 1270 N N . TYR A 1 168 ? 12.836 13.915 -9.102 1.00 85.31 168 TYR A N 1
ATOM 1271 C CA . TYR A 1 168 ? 11.399 13.747 -8.898 1.00 85.31 168 TYR A CA 1
ATOM 1272 C C . TYR A 1 168 ? 11.024 13.804 -7.407 1.00 85.31 168 TYR A C 1
ATOM 1274 O O . TYR A 1 168 ? 10.093 14.512 -7.023 1.00 85.31 168 TYR A O 1
ATOM 1282 N N . ALA A 1 169 ? 11.774 13.109 -6.544 1.00 83.38 169 ALA A N 1
ATOM 1283 C CA . ALA A 1 169 ? 11.556 13.130 -5.098 1.00 83.38 169 ALA A CA 1
ATOM 1284 C C . ALA A 1 169 ? 11.846 14.507 -4.480 1.00 83.38 169 ALA A C 1
ATOM 1286 O O . ALA A 1 169 ? 11.115 14.946 -3.591 1.00 83.38 169 ALA A O 1
ATOM 1287 N N . LEU A 1 170 ? 12.878 15.203 -4.965 1.00 84.88 170 LEU A N 1
ATOM 1288 C CA . LEU A 1 170 ? 13.205 16.567 -4.557 1.00 84.88 170 LEU A CA 1
ATOM 1289 C C . LEU A 1 170 ? 12.083 17.545 -4.936 1.00 84.88 170 LEU A C 1
ATOM 1291 O O . LEU A 1 170 ? 11.680 18.357 -4.106 1.00 84.88 170 LEU A O 1
ATOM 1295 N N . GLY A 1 171 ? 11.537 17.432 -6.152 1.00 81.62 171 GLY A N 1
ATOM 1296 C CA . GLY A 1 171 ? 10.426 18.262 -6.631 1.00 81.62 171 GLY A CA 1
ATOM 1297 C C . GLY A 1 171 ? 9.132 18.097 -5.827 1.00 81.62 171 GLY A C 1
ATOM 1298 O O . GLY A 1 171 ? 8.376 19.056 -5.692 1.00 81.62 171 GLY A O 1
ATOM 1299 N N . LEU A 1 172 ? 8.908 16.913 -5.247 1.00 81.75 172 LEU A N 1
ATOM 1300 C CA . LEU A 1 172 ? 7.780 16.620 -4.352 1.00 81.75 172 LEU A CA 1
ATOM 1301 C C . LEU A 1 172 ? 8.094 16.865 -2.864 1.00 81.75 172 LEU A C 1
ATOM 1303 O O . LEU A 1 172 ? 7.247 16.641 -2.005 1.00 81.75 172 LEU A O 1
ATOM 1307 N N . GLY A 1 173 ? 9.306 17.320 -2.529 1.00 79.44 173 GLY A N 1
ATOM 1308 C CA . GLY A 1 173 ? 9.705 17.599 -1.147 1.00 79.44 173 GLY A CA 1
ATOM 1309 C C . GLY A 1 173 ? 9.946 16.355 -0.281 1.00 79.44 173 GLY A C 1
ATOM 1310 O O . GLY A 1 173 ? 10.064 16.479 0.937 1.00 79.44 173 GLY A O 1
ATOM 1311 N N . TYR A 1 174 ? 10.062 15.164 -0.881 1.00 79.75 174 TYR A N 1
ATOM 1312 C CA . TYR A 1 174 ? 10.388 13.924 -0.164 1.00 79.75 174 TYR A CA 1
ATOM 1313 C C . TYR A 1 174 ? 11.846 13.871 0.320 1.00 79.75 174 TYR A C 1
ATOM 1315 O O . TYR A 1 174 ? 12.175 13.069 1.193 1.00 79.75 174 TYR A O 1
ATOM 1323 N N . VAL A 1 175 ? 12.723 14.718 -0.227 1.00 75.62 175 VAL A N 1
ATOM 1324 C CA . VAL A 1 175 ? 14.145 14.812 0.132 1.00 75.62 175 VAL A CA 1
ATOM 1325 C C . VAL A 1 175 ? 14.473 16.257 0.499 1.00 75.62 175 VAL A C 1
ATOM 1327 O O . VAL A 1 175 ? 14.156 17.176 -0.250 1.00 75.62 175 VAL A O 1
ATOM 1330 N N . THR A 1 176 ? 15.126 16.471 1.644 1.00 65.94 176 THR A N 1
ATOM 1331 C CA . THR A 1 176 ? 15.370 17.812 2.216 1.00 65.94 176 THR A CA 1
ATOM 1332 C C . THR A 1 176 ? 16.855 18.177 2.354 1.00 65.94 176 THR A C 1
ATOM 1334 O O . THR A 1 176 ? 17.215 19.031 3.163 1.00 65.94 176 THR A O 1
ATOM 1337 N N . GLY A 1 177 ? 17.743 17.581 1.547 1.00 60.66 177 GLY A N 1
ATOM 1338 C CA . GLY A 1 177 ? 19.187 17.835 1.625 1.00 60.66 177 GLY A CA 1
ATOM 1339 C C . GLY A 1 177 ? 19.913 17.742 0.284 1.00 60.66 177 GLY A C 1
ATOM 1340 O O . GLY A 1 177 ? 19.957 16.684 -0.329 1.00 60.66 177 GLY A O 1
ATOM 1341 N N . VAL A 1 178 ? 20.565 18.836 -0.129 1.00 55.66 178 VAL A N 1
ATOM 1342 C CA . VAL A 1 178 ? 21.339 18.953 -1.388 1.00 55.66 178 VAL A CA 1
ATOM 1343 C C . VAL A 1 178 ? 22.621 18.092 -1.386 1.00 55.66 178 VAL A C 1
ATOM 1345 O O . VAL A 1 178 ? 23.265 17.931 -2.416 1.00 55.66 178 VAL A O 1
ATOM 1348 N N . GLN A 1 179 ? 23.016 17.528 -0.237 1.00 55.06 179 GLN A N 1
ATOM 1349 C CA . GLN A 1 179 ? 24.260 16.755 -0.093 1.00 55.06 179 GLN A CA 1
ATOM 1350 C C . GLN A 1 179 ? 24.075 15.232 -0.164 1.00 55.06 179 GLN A C 1
ATOM 1352 O O . GLN A 1 179 ? 25.063 14.498 -0.201 1.00 55.06 179 GLN A O 1
ATOM 1357 N N . THR A 1 180 ? 22.836 14.743 -0.227 1.00 63.16 180 THR A N 1
ATOM 1358 C CA . THR A 1 180 ? 22.547 13.309 -0.239 1.00 63.16 180 THR A CA 1
ATOM 1359 C C . THR A 1 180 ? 22.591 12.766 -1.663 1.00 63.16 180 THR A C 1
ATOM 1361 O O . THR A 1 180 ? 21.608 12.820 -2.393 1.00 63.16 180 THR A O 1
ATOM 1364 N N . ARG A 1 181 ? 23.731 12.211 -2.085 1.00 68.44 181 ARG A N 1
ATOM 1365 C CA . ARG A 1 181 ? 23.829 11.569 -3.403 1.00 68.44 181 ARG A CA 1
ATOM 1366 C C . ARG A 1 181 ? 23.325 10.130 -3.337 1.00 68.44 181 ARG A C 1
ATOM 1368 O O . ARG A 1 181 ? 23.982 9.271 -2.746 1.00 68.44 181 ARG A O 1
ATOM 1375 N N . TRP A 1 182 ? 22.203 9.845 -3.994 1.00 78.00 182 TRP A N 1
ATOM 1376 C CA . TRP A 1 182 ? 21.771 8.463 -4.207 1.00 78.00 182 TRP A CA 1
ATOM 1377 C C . TRP A 1 182 ? 22.788 7.744 -5.095 1.00 78.00 182 TRP A C 1
ATOM 1379 O O . TRP A 1 182 ? 23.202 8.259 -6.132 1.00 78.00 182 TRP A O 1
ATOM 1389 N N . ARG A 1 183 ? 23.239 6.565 -4.660 1.00 73.19 183 ARG A N 1
ATOM 1390 C CA . ARG A 1 183 ? 24.254 5.776 -5.384 1.00 73.19 183 ARG A CA 1
ATOM 1391 C C . ARG A 1 183 ? 23.652 4.586 -6.110 1.00 73.19 183 ARG A C 1
ATOM 1393 O O . ARG A 1 183 ? 24.014 4.311 -7.245 1.00 73.19 183 ARG A O 1
ATOM 1400 N N . SER A 1 184 ? 22.753 3.884 -5.435 1.00 72.88 184 SER A N 1
ATOM 1401 C CA . SER A 1 184 ? 22.005 2.762 -5.979 1.00 72.88 184 SER A CA 1
ATOM 1402 C C . SER A 1 184 ? 20.583 2.846 -5.470 1.00 72.88 184 SER A C 1
ATOM 1404 O O . SER A 1 184 ? 20.360 3.193 -4.305 1.00 72.88 184 SER A O 1
ATOM 1406 N N . ILE A 1 185 ? 19.638 2.520 -6.349 1.00 80.31 185 ILE A N 1
ATOM 1407 C CA . ILE A 1 185 ? 18.241 2.416 -5.966 1.00 80.31 185 ILE A CA 1
ATOM 1408 C C . ILE A 1 185 ? 17.607 1.122 -6.463 1.00 80.31 185 ILE A C 1
ATOM 1410 O O . ILE A 1 185 ? 17.958 0.598 -7.521 1.00 80.31 185 ILE A O 1
ATOM 1414 N N . GLY A 1 186 ? 16.643 0.641 -5.689 1.00 83.88 186 GLY A N 1
ATOM 1415 C CA . GLY A 1 186 ? 15.731 -0.434 -6.056 1.00 83.88 186 GLY A CA 1
ATOM 1416 C C . GLY A 1 186 ? 14.313 0.108 -6.189 1.00 83.88 186 GLY A C 1
ATOM 1417 O O . GLY A 1 186 ? 13.927 1.021 -5.457 1.00 83.88 186 GLY A O 1
ATOM 1418 N N . ALA A 1 187 ? 13.540 -0.471 -7.106 1.00 86.44 187 ALA A N 1
ATOM 1419 C CA . ALA A 1 187 ? 12.115 -0.194 -7.227 1.00 86.44 187 ALA A CA 1
ATOM 1420 C C . ALA A 1 187 ? 11.328 -1.306 -6.538 1.00 86.44 187 ALA A C 1
ATOM 1422 O O . ALA A 1 187 ? 11.526 -2.494 -6.814 1.00 86.44 187 ALA A O 1
ATOM 1423 N N . GLN A 1 188 ? 10.416 -0.925 -5.654 1.00 91.56 188 GLN A N 1
ATOM 1424 C CA . GLN A 1 188 ? 9.468 -1.830 -5.022 1.00 91.56 188 GLN A CA 1
ATOM 1425 C C . GLN A 1 188 ? 8.095 -1.163 -4.947 1.00 91.56 188 GLN A C 1
ATOM 1427 O O . GLN A 1 188 ? 7.978 0.051 -5.029 1.00 91.56 188 GLN A O 1
ATOM 1432 N N . MET A 1 189 ? 7.042 -1.948 -4.806 1.00 92.38 189 MET A N 1
ATOM 1433 C CA . MET A 1 189 ? 5.676 -1.460 -4.702 1.00 92.38 189 MET A CA 1
ATOM 1434 C C . MET A 1 189 ? 5.110 -1.891 -3.362 1.00 92.38 189 MET A C 1
ATOM 1436 O O . MET A 1 189 ? 5.142 -3.079 -3.038 1.00 92.38 189 MET A O 1
ATOM 1440 N N . ALA A 1 190 ? 4.601 -0.935 -2.595 1.00 96.12 190 ALA A N 1
ATOM 1441 C CA . ALA A 1 190 ? 3.842 -1.233 -1.395 1.00 96.12 190 ALA A CA 1
ATOM 1442 C C . ALA A 1 190 ? 2.440 -1.706 -1.773 1.00 96.12 190 ALA A C 1
ATOM 1444 O O . ALA A 1 190 ? 1.834 -1.192 -2.711 1.00 96.12 190 ALA A O 1
ATOM 1445 N N . VAL A 1 191 ? 1.941 -2.683 -1.028 1.00 96.69 191 VAL A N 1
ATOM 1446 C CA . VAL A 1 191 ? 0.654 -3.334 -1.238 1.00 96.69 191 VAL A CA 1
ATOM 1447 C C . VAL A 1 191 ? -0.069 -3.408 0.098 1.00 96.69 191 VAL A C 1
ATOM 1449 O O . VAL A 1 191 ? 0.429 -4.032 1.038 1.00 96.69 191 VAL A O 1
ATOM 1452 N N . THR A 1 192 ? -1.256 -2.810 0.161 1.00 97.44 192 THR A N 1
ATOM 1453 C CA . THR A 1 192 ? -2.127 -2.840 1.342 1.00 97.44 192 THR A CA 1
ATOM 1454 C C . THR A 1 192 ? -3.500 -3.386 0.947 1.00 97.44 192 THR A C 1
ATOM 1456 O O . THR A 1 192 ? -4.320 -2.639 0.410 1.00 97.44 192 THR A O 1
ATOM 1459 N N . PRO A 1 193 ? -3.783 -4.682 1.173 1.00 97.06 193 PRO A N 1
ATOM 1460 C CA . PRO A 1 193 ? -5.102 -5.241 0.916 1.00 97.06 193 PRO A CA 1
ATOM 1461 C C . PRO A 1 193 ? -6.061 -4.948 2.074 1.00 97.06 193 PRO A C 1
ATOM 1463 O O . PRO A 1 193 ? -5.674 -5.012 3.237 1.00 97.06 193 PRO A O 1
ATOM 1466 N N . ARG A 1 194 ? -7.336 -4.699 1.782 1.00 95.81 194 ARG A N 1
ATOM 1467 C CA . ARG A 1 194 ? -8.423 -4.533 2.751 1.00 95.81 194 ARG A CA 1
ATOM 1468 C C . ARG A 1 194 ? -9.639 -5.325 2.290 1.00 95.81 194 ARG A C 1
ATOM 1470 O O . ARG A 1 194 ? -10.241 -5.027 1.262 1.00 95.81 194 ARG A O 1
ATOM 1477 N N . VAL A 1 195 ? -10.008 -6.335 3.068 1.00 94.62 195 VAL A N 1
ATOM 1478 C CA . VAL A 1 195 ? -11.182 -7.171 2.789 1.00 94.62 195 VAL A CA 1
ATOM 1479 C C . VAL A 1 195 ? -12.461 -6.438 3.201 1.00 94.62 195 VAL A C 1
ATOM 1481 O O . VAL A 1 195 ? -12.563 -5.918 4.316 1.00 94.62 195 VAL A O 1
ATOM 1484 N N . ARG A 1 196 ? -13.436 -6.396 2.289 1.00 90.75 196 ARG A N 1
ATOM 1485 C CA . ARG A 1 196 ? -14.754 -5.763 2.421 1.00 90.75 196 ARG A CA 1
ATOM 1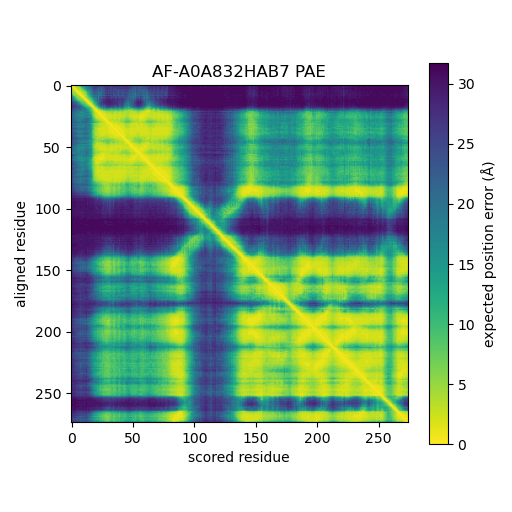486 C C . ARG A 1 196 ? -15.824 -6.722 1.890 1.00 90.75 196 ARG A C 1
ATOM 1488 O O . ARG A 1 196 ? -16.235 -6.637 0.734 1.00 90.75 196 ARG A O 1
ATOM 1495 N N . GLY A 1 197 ? -16.262 -7.654 2.736 1.00 86.94 197 GLY A N 1
ATOM 1496 C CA . GLY A 1 197 ? -17.147 -8.741 2.305 1.00 86.94 197 GLY A CA 1
ATOM 1497 C C . GLY A 1 197 ? -16.457 -9.602 1.244 1.00 86.94 197 GLY A C 1
ATOM 1498 O O . GLY A 1 197 ? -15.351 -10.082 1.480 1.00 86.94 197 GLY A O 1
ATOM 1499 N N . ASP A 1 198 ? -17.077 -9.730 0.071 1.00 87.00 198 ASP A N 1
ATOM 1500 C CA . ASP A 1 198 ? -16.559 -10.529 -1.054 1.00 87.00 198 ASP A CA 1
ATOM 1501 C C . ASP A 1 198 ? -15.468 -9.820 -1.881 1.00 87.00 198 ASP A C 1
ATOM 1503 O O . ASP A 1 198 ? -14.835 -10.425 -2.756 1.00 87.00 198 ASP A O 1
ATOM 1507 N N . TRP A 1 199 ? -15.240 -8.533 -1.611 1.00 93.62 199 TRP A N 1
ATOM 1508 C CA . TRP A 1 199 ? -14.303 -7.691 -2.346 1.00 93.62 199 TRP A CA 1
ATOM 1509 C C . TRP A 1 199 ? -13.033 -7.436 -1.547 1.00 93.62 199 TRP A C 1
ATOM 1511 O O . TRP A 1 199 ? -13.042 -7.326 -0.319 1.00 93.62 199 TRP A O 1
ATOM 1521 N N . VAL A 1 200 ? -11.929 -7.289 -2.266 1.00 96.38 200 VAL A N 1
ATOM 1522 C CA . VAL A 1 200 ? -10.648 -6.864 -1.720 1.00 96.38 200 VAL A CA 1
ATOM 1523 C C . VAL A 1 200 ? -10.264 -5.552 -2.387 1.00 96.38 200 VAL A C 1
ATOM 1525 O O . VAL A 1 200 ? -10.029 -5.496 -3.593 1.00 96.38 200 VAL A O 1
ATOM 1528 N N . GLU A 1 201 ? -10.202 -4.495 -1.589 1.00 97.06 201 GLU A N 1
ATOM 1529 C CA . GLU A 1 201 ? -9.583 -3.233 -1.978 1.00 97.06 201 GLU A CA 1
ATOM 1530 C C . GLU A 1 201 ? -8.068 -3.389 -1.825 1.00 97.06 201 GLU A C 1
ATOM 1532 O O . GLU A 1 201 ? -7.590 -3.799 -0.771 1.00 97.06 201 GLU A O 1
ATOM 1537 N N . VAL A 1 202 ? -7.300 -3.109 -2.872 1.00 96.50 202 VAL A N 1
ATOM 1538 C CA . VAL A 1 202 ? -5.839 -3.174 -2.855 1.00 96.50 202 VAL A CA 1
ATOM 1539 C C . VAL A 1 202 ? -5.305 -1.791 -3.183 1.00 96.50 202 VAL A C 1
ATOM 1541 O O . VAL A 1 202 ? -5.448 -1.309 -4.306 1.00 96.50 202 VAL A O 1
ATOM 1544 N N . GLU A 1 203 ? -4.688 -1.161 -2.191 1.00 97.31 203 GLU A N 1
ATOM 1545 C CA . GLU A 1 203 ? -3.945 0.083 -2.362 1.00 97.31 203 GLU A CA 1
ATOM 1546 C C . GLU A 1 203 ? -2.494 -0.236 -2.733 1.00 97.31 203 GLU A C 1
ATOM 1548 O O . GLU A 1 203 ? -1.835 -1.057 -2.085 1.00 97.31 203 GLU A O 1
ATOM 1553 N N . LEU A 1 204 ? -2.015 0.412 -3.792 1.00 94.88 204 LEU A N 1
ATOM 1554 C CA . LEU A 1 204 ? -0.701 0.210 -4.385 1.00 94.88 204 LEU A CA 1
ATOM 1555 C C . LEU A 1 204 ? -0.006 1.551 -4.551 1.00 94.88 204 LEU A C 1
ATOM 1557 O O . LEU A 1 204 ? -0.569 2.448 -5.170 1.00 94.88 204 LEU A O 1
ATOM 1561 N N . TYR A 1 205 ? 1.226 1.685 -4.076 1.00 95.06 205 TYR A N 1
ATOM 1562 C CA . TYR A 1 205 ? 2.015 2.891 -4.328 1.00 95.06 205 TYR A CA 1
ATOM 1563 C C . TYR A 1 205 ? 3.495 2.565 -4.554 1.00 95.06 205 TYR A C 1
ATOM 1565 O O . TYR A 1 205 ? 4.000 1.561 -4.029 1.00 95.06 205 TYR A O 1
ATOM 1573 N N . PRO A 1 206 ? 4.208 3.382 -5.350 1.00 93.75 206 PRO A N 1
ATOM 1574 C CA . PRO A 1 206 ? 5.610 3.151 -5.630 1.00 93.75 206 PRO A CA 1
ATOM 1575 C C . PRO A 1 206 ? 6.470 3.465 -4.405 1.00 93.75 206 PRO A C 1
ATOM 1577 O O . PRO A 1 206 ? 6.244 4.434 -3.678 1.00 93.75 206 PRO A O 1
ATOM 1580 N N . GLN A 1 207 ? 7.500 2.650 -4.215 1.00 93.44 207 GLN A N 1
ATOM 1581 C CA . GLN A 1 207 ? 8.544 2.841 -3.224 1.00 93.44 207 GLN A CA 1
ATOM 1582 C C . GLN A 1 207 ? 9.914 2.739 -3.891 1.00 93.44 207 GLN A C 1
ATOM 1584 O O . GLN A 1 207 ? 10.212 1.775 -4.603 1.00 93.44 207 GLN A O 1
ATOM 1589 N N . ILE A 1 208 ? 10.778 3.709 -3.617 1.00 90.44 208 ILE A N 1
ATOM 1590 C CA . ILE A 1 208 ? 12.181 3.653 -4.027 1.00 90.44 208 ILE A CA 1
ATOM 1591 C C . ILE A 1 208 ? 13.032 3.389 -2.793 1.00 90.44 208 ILE A C 1
ATOM 1593 O O . ILE A 1 208 ? 12.951 4.115 -1.805 1.00 90.44 208 ILE A O 1
ATOM 1597 N N . THR A 1 209 ? 13.844 2.336 -2.843 1.00 89.69 209 THR A N 1
ATOM 1598 C CA . THR A 1 209 ? 14.855 2.073 -1.815 1.00 89.69 209 THR A CA 1
ATOM 1599 C C . THR A 1 209 ? 16.177 2.654 -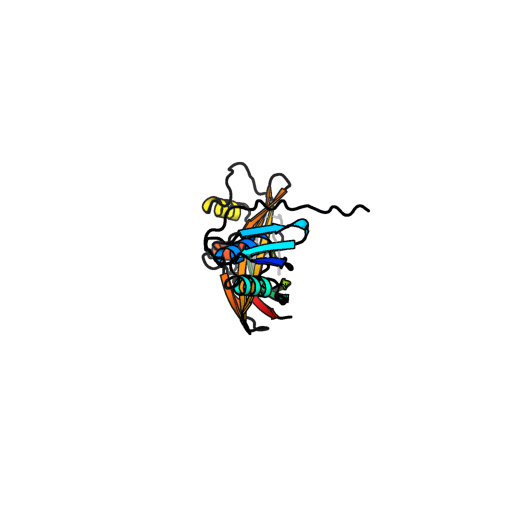2.268 1.00 89.69 209 THR A C 1
ATOM 1601 O O . THR A 1 209 ? 16.609 2.314 -3.363 1.00 89.69 209 THR A O 1
ATOM 1604 N N . THR A 1 210 ? 16.848 3.450 -1.448 1.00 86.69 210 THR A N 1
ATOM 1605 C CA . THR A 1 210 ? 18.143 4.064 -1.777 1.00 86.69 210 THR A CA 1
ATOM 1606 C C . THR A 1 210 ? 19.143 3.867 -0.641 1.00 86.69 210 THR A C 1
ATOM 1608 O O . THR A 1 210 ? 18.755 3.602 0.495 1.00 86.69 210 THR A O 1
ATOM 1611 N N . LEU A 1 211 ? 20.439 3.965 -0.940 1.00 82.38 211 LEU A N 1
ATOM 1612 C CA . LEU A 1 211 ? 21.504 3.965 0.063 1.00 82.38 211 LEU A CA 1
ATOM 1613 C C . LEU A 1 211 ? 22.065 5.377 0.255 1.00 82.38 211 LEU A C 1
ATOM 1615 O O . LEU A 1 211 ? 22.797 5.875 -0.605 1.00 82.38 211 LEU A O 1
ATOM 1619 N N . VAL A 1 212 ? 21.804 5.956 1.426 1.00 78.62 212 VAL A N 1
ATOM 1620 C CA . VAL A 1 212 ? 22.280 7.271 1.879 1.00 78.62 212 VAL A CA 1
ATOM 1621 C C . VAL A 1 212 ? 23.208 7.061 3.069 1.00 78.62 212 VAL A C 1
ATOM 1623 O O . VAL A 1 212 ? 22.812 6.443 4.050 1.00 78.62 212 VAL A O 1
ATOM 1626 N N . ASP A 1 213 ? 24.470 7.490 2.977 1.00 79.62 213 ASP A N 1
ATOM 1627 C CA . ASP A 1 213 ? 25.459 7.355 4.066 1.00 79.62 213 ASP A CA 1
ATOM 1628 C C . ASP A 1 213 ? 25.536 5.942 4.683 1.00 79.62 213 ASP A C 1
ATOM 1630 O O . ASP A 1 213 ? 25.625 5.753 5.895 1.00 79.62 213 ASP A O 1
ATOM 1634 N N . ALA A 1 214 ? 25.480 4.923 3.815 1.00 76.50 214 ALA A N 1
ATOM 1635 C CA . ALA A 1 214 ? 25.449 3.495 4.164 1.00 76.50 214 ALA A CA 1
ATOM 1636 C C . ALA A 1 214 ? 24.213 3.027 4.964 1.00 76.50 214 ALA A C 1
ATOM 1638 O O . ALA A 1 214 ? 24.183 1.890 5.435 1.00 76.50 214 ALA A O 1
ATOM 1639 N N . ARG A 1 215 ? 23.171 3.854 5.063 1.00 80.88 215 ARG A N 1
ATOM 1640 C CA . ARG A 1 215 ? 21.843 3.487 5.561 1.00 80.88 215 ARG A CA 1
ATOM 1641 C C . ARG A 1 215 ? 20.886 3.314 4.391 1.00 80.88 215 ARG A C 1
ATOM 1643 O O . ARG A 1 215 ? 20.940 4.057 3.415 1.00 80.88 215 ARG A O 1
ATOM 1650 N N . GLN A 1 216 ? 20.029 2.305 4.482 1.00 83.19 216 GLN A N 1
ATOM 1651 C CA . GLN A 1 216 ? 18.966 2.112 3.508 1.00 83.19 216 GLN A CA 1
ATOM 1652 C C . GLN A 1 216 ? 17.775 2.983 3.889 1.00 83.19 216 GLN A C 1
ATOM 1654 O O . GLN A 1 216 ? 17.247 2.866 4.993 1.00 83.19 216 GLN A O 1
ATOM 1659 N N . GLU A 1 217 ? 17.356 3.827 2.961 1.00 86.38 217 GLU A N 1
ATOM 1660 C CA . GLU A 1 217 ? 16.161 4.650 3.078 1.00 86.38 217 GLU A CA 1
ATOM 1661 C C . GLU A 1 217 ? 15.101 4.156 2.097 1.00 86.38 217 GLU A C 1
ATOM 1663 O O 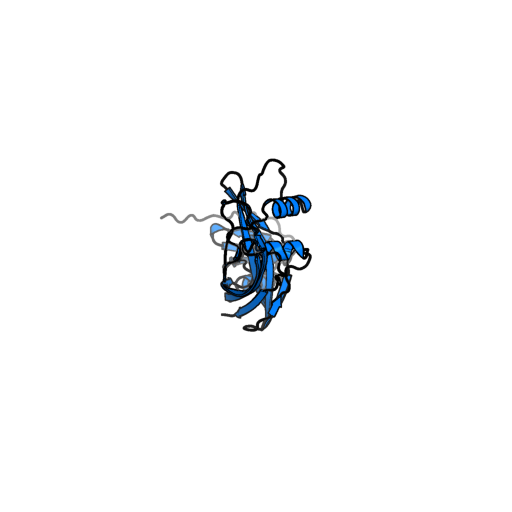. GLU A 1 217 ? 15.416 3.604 1.039 1.00 86.38 217 GLU A O 1
ATOM 1668 N N . VAL A 1 218 ? 13.836 4.327 2.473 1.00 90.06 218 VAL A N 1
ATOM 1669 C CA . VAL A 1 218 ? 12.679 3.997 1.640 1.00 90.06 218 VAL A CA 1
ATOM 1670 C C . VAL A 1 218 ? 11.859 5.259 1.469 1.00 90.06 218 VAL A C 1
ATOM 1672 O O . VAL A 1 218 ? 11.498 5.900 2.452 1.00 90.06 218 VAL A O 1
ATOM 1675 N N . ILE A 1 219 ? 11.575 5.601 0.220 1.00 90.38 219 ILE A N 1
ATOM 1676 C CA . ILE A 1 219 ? 10.788 6.774 -0.138 1.00 90.38 219 ILE A CA 1
ATOM 1677 C C . ILE A 1 219 ? 9.447 6.296 -0.657 1.00 90.38 219 ILE A C 1
ATOM 1679 O O . ILE A 1 219 ? 9.387 5.577 -1.656 1.00 90.38 219 ILE A O 1
ATOM 1683 N N . ASP A 1 220 ? 8.393 6.700 0.046 1.00 92.94 220 ASP A N 1
ATOM 1684 C CA . ASP A 1 220 ? 7.009 6.348 -0.246 1.00 92.94 220 ASP A CA 1
ATOM 1685 C C . ASP A 1 220 ? 6.361 7.435 -1.109 1.00 92.94 220 ASP A C 1
ATOM 1687 O O . ASP A 1 220 ? 6.031 8.513 -0.615 1.00 92.94 220 ASP A O 1
ATOM 1691 N N . PHE A 1 221 ? 6.087 7.134 -2.375 1.00 92.56 221 PHE A N 1
ATOM 1692 C CA . PHE A 1 221 ? 5.374 8.043 -3.275 1.00 92.56 221 PHE A CA 1
ATOM 1693 C C . PHE A 1 221 ? 3.855 7.881 -3.117 1.00 92.56 221 PHE A C 1
ATOM 1695 O O . PHE A 1 221 ? 3.161 7.458 -4.040 1.00 92.56 221 PHE A O 1
ATOM 1702 N N . ARG A 1 222 ? 3.319 8.174 -1.924 1.00 92.25 222 ARG A N 1
ATOM 1703 C CA . ARG A 1 222 ? 1.887 7.957 -1.610 1.00 92.25 222 ARG A CA 1
ATOM 1704 C C . ARG A 1 222 ? 0.935 8.793 -2.461 1.00 92.25 222 ARG A C 1
ATOM 1706 O O . ARG A 1 222 ? -0.200 8.388 -2.670 1.00 92.25 222 ARG A O 1
ATOM 1713 N N . GLU A 1 223 ? 1.394 9.927 -2.980 1.00 91.31 223 GLU A N 1
ATOM 1714 C CA . GLU A 1 223 ? 0.611 10.756 -3.906 1.00 91.31 223 GLU A CA 1
ATOM 1715 C C . GLU A 1 223 ? 0.339 10.054 -5.243 1.00 91.31 223 GLU A C 1
ATOM 1717 O O . GLU A 1 223 ? -0.602 10.409 -5.946 1.00 91.31 223 GLU A O 1
ATOM 1722 N N . LEU A 1 224 ? 1.129 9.024 -5.566 1.00 93.88 224 LEU A N 1
ATOM 1723 C CA . LEU A 1 224 ? 0.977 8.190 -6.757 1.00 93.88 224 LEU A CA 1
ATOM 1724 C C . LEU A 1 224 ? 0.198 6.896 -6.462 1.00 93.88 224 LEU A C 1
ATOM 1726 O O . LEU A 1 224 ? 0.299 5.907 -7.192 1.00 93.88 224 LEU A O 1
ATOM 1730 N N . ALA A 1 225 ? -0.539 6.854 -5.350 1.00 94.62 225 ALA A N 1
ATOM 1731 C CA . ALA A 1 225 ? -1.293 5.674 -4.967 1.00 94.62 225 ALA A CA 1
ATOM 1732 C C . ALA A 1 225 ? -2.394 5.354 -5.985 1.00 94.62 225 ALA A C 1
ATOM 1734 O O . ALA A 1 225 ? -3.114 6.222 -6.472 1.00 94.62 225 ALA A O 1
ATOM 1735 N N . THR A 1 226 ? -2.542 4.069 -6.280 1.00 93.81 226 THR A N 1
ATOM 1736 C CA . THR A 1 226 ? -3.622 3.512 -7.093 1.00 93.81 226 THR A CA 1
ATOM 1737 C C . THR A 1 226 ? -4.396 2.525 -6.250 1.00 93.81 226 THR A C 1
ATOM 1739 O O . THR A 1 226 ? -3.811 1.631 -5.640 1.00 93.81 226 THR A O 1
ATOM 1742 N N . VAL A 1 227 ? -5.714 2.673 -6.230 1.00 95.50 227 VAL A N 1
ATOM 1743 C CA . VAL A 1 227 ? -6.603 1.781 -5.490 1.00 95.50 227 VAL A CA 1
ATOM 1744 C C . VAL A 1 227 ? -7.416 0.978 -6.487 1.00 95.50 227 VAL A C 1
ATOM 1746 O O . VAL A 1 227 ? -8.093 1.539 -7.347 1.00 95.50 227 VAL A O 1
ATOM 1749 N N . VAL A 1 228 ? -7.354 -0.345 -6.370 1.00 94.81 228 VAL A N 1
ATOM 1750 C CA . VAL A 1 228 ? -8.154 -1.259 -7.189 1.00 94.81 228 VAL A CA 1
ATOM 1751 C C . VAL A 1 228 ? -9.050 -2.101 -6.304 1.00 94.81 228 VAL A C 1
ATOM 1753 O O . VAL A 1 228 ? -8.642 -2.552 -5.240 1.00 94.81 228 VAL A O 1
ATOM 1756 N N . THR A 1 229 ? -10.282 -2.329 -6.745 1.00 95.25 229 THR A N 1
ATOM 1757 C CA . THR A 1 229 ? -11.206 -3.247 -6.074 1.00 95.25 229 THR A CA 1
ATOM 1758 C C . THR A 1 229 ? -11.341 -4.496 -6.922 1.00 95.25 229 THR A C 1
ATOM 1760 O O . THR A 1 229 ? -11.699 -4.414 -8.097 1.00 95.25 229 THR A O 1
ATOM 1763 N N . VAL A 1 230 ? -11.036 -5.652 -6.339 1.00 93.94 230 VAL A N 1
ATOM 1764 C CA . VAL A 1 230 ? -11.085 -6.945 -7.026 1.00 93.94 230 VAL A CA 1
ATOM 1765 C C . VAL A 1 230 ? -11.932 -7.924 -6.228 1.00 93.94 230 VAL A C 1
ATOM 1767 O O . VAL A 1 230 ? -11.895 -7.926 -4.998 1.00 93.94 230 VAL A O 1
ATOM 1770 N N . ALA A 1 231 ? -12.713 -8.759 -6.909 1.00 93.75 231 ALA A N 1
ATOM 1771 C CA . ALA A 1 231 ? -13.359 -9.880 -6.235 1.00 93.75 231 ALA A CA 1
ATOM 1772 C C . ALA A 1 231 ? -12.283 -10.907 -5.851 1.00 93.75 231 ALA A C 1
ATOM 1774 O O . ALA A 1 231 ? -11.277 -11.038 -6.558 1.00 93.75 231 ALA A O 1
ATOM 1775 N N . SER A 1 232 ? -12.486 -11.651 -4.762 1.00 93.12 232 SER A N 1
ATOM 1776 C CA . SER A 1 232 ? -11.516 -12.670 -4.337 1.00 93.12 232 SER A CA 1
ATOM 1777 C C . SER A 1 232 ? -11.193 -13.653 -5.480 1.00 93.12 232 SER A C 1
ATOM 1779 O O . SER A 1 232 ? -12.084 -14.250 -6.084 1.00 93.12 232 SER A O 1
ATOM 1781 N N . GLY A 1 233 ? -9.907 -13.788 -5.816 1.00 90.12 233 GLY A N 1
ATOM 1782 C CA . GLY A 1 233 ? -9.384 -14.650 -6.882 1.00 90.12 233 GLY A CA 1
ATOM 1783 C C . GLY A 1 233 ? -9.432 -14.065 -8.302 1.00 90.12 233 GLY A C 1
ATOM 1784 O O . GLY A 1 233 ? -8.825 -14.638 -9.212 1.00 90.12 233 GLY A O 1
ATOM 1785 N N . GLN A 1 234 ? -10.093 -12.924 -8.515 1.00 92.62 234 GLN A N 1
ATOM 1786 C CA . GLN A 1 234 ? -10.172 -12.275 -9.828 1.00 92.62 234 GLN A CA 1
ATOM 1787 C C . GLN A 1 234 ? -8.914 -11.460 -10.142 1.00 92.62 234 GLN A C 1
ATOM 1789 O O . GLN A 1 234 ? -8.220 -10.979 -9.247 1.00 92.62 234 GLN A O 1
ATOM 1794 N N . VAL A 1 235 ? -8.618 -11.324 -11.437 1.00 92.75 235 VAL A N 1
ATOM 1795 C CA . VAL A 1 235 ? -7.482 -10.543 -11.944 1.00 92.75 235 VAL A CA 1
ATOM 1796 C C . VAL A 1 235 ? -7.990 -9.216 -12.488 1.00 92.75 235 VAL A C 1
ATOM 1798 O O . VAL A 1 235 ? -8.929 -9.200 -13.280 1.00 92.75 235 VAL A O 1
ATOM 1801 N N . VAL A 1 236 ? -7.330 -8.121 -12.122 1.00 92.75 236 VAL A N 1
ATOM 1802 C CA . VAL A 1 236 ? -7.551 -6.798 -12.713 1.00 92.75 236 VAL A CA 1
ATOM 1803 C C . VAL A 1 236 ? -6.243 -6.271 -13.286 1.00 92.75 236 VAL A C 1
ATOM 1805 O O . VAL A 1 236 ? -5.193 -6.366 -12.651 1.00 92.75 236 VAL A O 1
ATOM 1808 N N . GLN A 1 237 ? -6.305 -5.725 -14.500 1.00 90.44 237 GLN A N 1
ATOM 1809 C CA . GLN A 1 237 ? -5.176 -5.046 -15.126 1.00 90.44 237 GLN A CA 1
ATOM 1810 C C . GLN A 1 237 ? -5.102 -3.595 -14.643 1.00 90.44 237 GLN A C 1
ATOM 1812 O O . GLN A 1 237 ? -6.108 -2.892 -14.583 1.00 90.44 237 GLN A O 1
ATOM 1817 N N . VAL A 1 238 ? -3.891 -3.148 -14.333 1.00 89.06 238 VAL A N 1
ATOM 1818 C CA . VAL A 1 238 ? -3.561 -1.805 -13.866 1.00 89.06 238 VAL A CA 1
ATOM 1819 C C . VAL A 1 238 ? -2.578 -1.186 -14.854 1.00 89.06 238 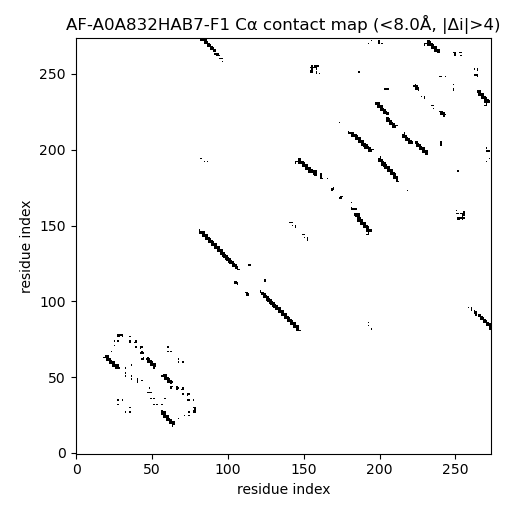VAL A C 1
ATOM 1821 O O . VAL A 1 238 ? -1.545 -1.775 -15.170 1.00 89.06 238 VAL A O 1
ATOM 1824 N N . GLY A 1 239 ? -2.910 -0.005 -15.379 1.00 83.12 239 GLY A N 1
ATOM 1825 C CA . GLY A 1 239 ? -2.107 0.679 -16.404 1.00 83.12 239 GLY A CA 1
ATOM 1826 C C . GLY A 1 239 ? -0.837 1.363 -15.882 1.00 83.12 239 GLY A C 1
ATOM 1827 O O . GLY A 1 239 ? -0.014 1.806 -16.681 1.00 83.12 239 GLY A O 1
ATOM 1828 N N . GLY A 1 240 ? -0.687 1.458 -14.562 1.00 86.56 240 GLY A N 1
ATOM 1829 C CA . GLY A 1 240 ? 0.390 2.168 -13.879 1.00 86.56 240 GLY A CA 1
ATOM 1830 C C . GLY A 1 240 ? -0.130 2.861 -12.623 1.00 86.56 240 GLY A C 1
ATOM 1831 O O . GLY A 1 240 ? -1.250 2.598 -12.183 1.00 86.56 240 GLY A O 1
ATOM 1832 N N . PHE A 1 241 ? 0.679 3.755 -12.064 1.00 89.38 241 PHE A N 1
ATOM 1833 C CA . PHE A 1 241 ? 0.302 4.554 -10.906 1.00 89.38 241 PHE A CA 1
ATOM 1834 C C . PHE A 1 241 ? -0.542 5.771 -11.303 1.00 89.38 241 PHE A C 1
ATOM 1836 O O . PHE A 1 241 ? -0.186 6.516 -12.221 1.00 89.38 241 PHE A O 1
ATOM 1843 N N . GLN A 1 242 ? -1.657 5.987 -10.609 1.00 85.94 242 GLN A N 1
ATOM 1844 C CA . GLN A 1 242 ? -2.509 7.160 -10.763 1.00 85.94 242 GLN A CA 1
ATOM 1845 C C . GLN A 1 242 ? -1.736 8.427 -10.371 1.00 85.94 242 GLN A C 1
ATOM 1847 O O . GLN A 1 242 ? -1.063 8.460 -9.350 1.00 85.94 242 GLN A O 1
ATOM 1852 N N . GLY A 1 243 ? -1.802 9.468 -11.204 1.00 85.19 243 GLY A N 1
ATOM 1853 C CA . GLY A 1 243 ? -1.068 10.723 -10.986 1.00 85.19 243 GLY A CA 1
ATOM 1854 C C . GLY A 1 243 ? 0.407 10.684 -11.401 1.00 85.19 243 GLY A C 1
ATOM 1855 O O . GLY A 1 243 ? 1.032 11.736 -11.516 1.00 85.19 243 GLY A O 1
ATOM 1856 N N . ALA A 1 244 ? 0.961 9.505 -11.697 1.00 86.81 244 ALA A N 1
ATOM 1857 C CA . ALA A 1 244 ? 2.324 9.396 -12.197 1.00 86.81 244 ALA A CA 1
ATOM 1858 C C . ALA A 1 244 ? 2.391 9.778 -13.679 1.00 86.81 244 ALA A C 1
ATOM 1860 O O . ALA A 1 244 ? 1.499 9.455 -14.469 1.00 86.81 244 ALA A O 1
ATOM 1861 N N . SER A 1 245 ? 3.482 10.434 -14.078 1.00 86.75 245 SER A N 1
ATOM 1862 C CA . SER A 1 245 ? 3.746 10.675 -15.494 1.00 86.75 245 SER A CA 1
ATOM 1863 C C . SER A 1 245 ? 3.994 9.351 -16.223 1.00 86.75 245 SER A C 1
ATOM 1865 O O . SER A 1 245 ? 4.398 8.344 -15.633 1.00 86.75 245 SER A O 1
ATOM 1867 N N . GLU A 1 246 ? 3.780 9.344 -17.537 1.00 83.50 246 GLU A N 1
ATOM 1868 C CA . GLU A 1 246 ? 4.109 8.177 -18.360 1.00 83.50 246 GLU A CA 1
ATOM 1869 C C . GLU A 1 246 ? 5.601 7.826 -18.243 1.00 83.50 246 GLU A C 1
ATOM 1871 O O . GLU A 1 246 ? 5.970 6.658 -18.189 1.00 83.50 246 GLU A O 1
ATOM 1876 N N . GLU A 1 247 ? 6.463 8.839 -18.125 1.00 83.38 247 GLU A N 1
ATOM 1877 C CA . GLU A 1 247 ? 7.896 8.658 -17.907 1.00 83.38 247 GLU A CA 1
ATOM 1878 C C . GLU A 1 247 ? 8.213 7.985 -16.573 1.00 83.38 247 GLU A C 1
ATOM 1880 O O . GLU A 1 247 ? 8.996 7.037 -16.558 1.00 83.38 247 GLU A O 1
ATOM 1885 N N . PHE A 1 248 ? 7.561 8.403 -15.484 1.00 86.88 248 PHE A N 1
ATOM 1886 C CA . PHE A 1 248 ? 7.736 7.769 -14.180 1.00 86.88 248 PHE A CA 1
ATOM 1887 C C . PHE A 1 248 ? 7.341 6.296 -14.249 1.00 86.88 248 PHE A C 1
ATOM 1889 O O . PHE A 1 248 ? 8.120 5.430 -13.857 1.00 86.88 248 PHE A O 1
ATOM 1896 N N . ASN A 1 249 ? 6.155 6.004 -14.796 1.00 86.31 249 ASN A N 1
ATOM 1897 C CA . ASN A 1 249 ? 5.665 4.635 -14.937 1.00 86.31 249 ASN A CA 1
ATOM 1898 C C . ASN A 1 249 ? 6.631 3.786 -15.775 1.00 86.31 249 ASN A C 1
ATOM 1900 O O . ASN A 1 249 ? 7.031 2.705 -15.343 1.00 86.31 249 ASN A O 1
ATOM 1904 N N . ARG A 1 250 ? 7.077 4.283 -16.934 1.00 80.88 250 ARG A N 1
ATOM 1905 C CA . ARG A 1 250 ? 8.062 3.576 -17.765 1.00 80.88 250 ARG A CA 1
ATOM 1906 C C . ARG A 1 250 ? 9.353 3.302 -16.998 1.00 80.88 250 ARG A C 1
ATOM 1908 O O . ARG A 1 250 ? 9.764 2.152 -16.943 1.00 80.88 250 ARG A O 1
ATOM 1915 N N . ASN A 1 251 ? 9.949 4.313 -16.365 1.00 81.19 251 ASN A N 1
ATOM 1916 C CA . ASN A 1 251 ? 11.230 4.179 -15.663 1.00 81.19 251 ASN A CA 1
ATOM 1917 C C . ASN A 1 251 ? 11.136 3.264 -14.431 1.00 81.19 251 ASN A C 1
ATOM 1919 O O . ASN A 1 251 ? 12.092 2.564 -14.098 1.00 81.19 251 ASN A O 1
ATOM 1923 N N . PHE A 1 252 ? 9.990 3.267 -13.748 1.00 84.69 252 PHE A N 1
ATOM 1924 C CA . PHE A 1 252 ? 9.763 2.461 -12.554 1.00 84.69 252 PHE A CA 1
ATOM 1925 C C . PHE A 1 252 ? 9.577 0.974 -12.890 1.00 84.69 252 PHE A C 1
ATOM 1927 O O . PHE A 1 252 ? 10.097 0.111 -12.181 1.00 84.69 252 PHE A O 1
ATOM 1934 N N . PHE A 1 253 ? 8.867 0.666 -13.983 1.00 81.25 253 PHE A N 1
ATOM 1935 C CA . PHE A 1 253 ? 8.643 -0.711 -14.439 1.00 81.25 253 PHE A CA 1
ATOM 1936 C C . PHE A 1 253 ? 9.712 -1.221 -15.421 1.00 81.25 253 PHE A C 1
ATOM 1938 O O . PHE A 1 253 ? 9.763 -2.425 -15.675 1.00 81.25 253 PHE A O 1
ATOM 1945 N N . SER A 1 254 ? 10.583 -0.357 -15.959 1.00 70.12 254 SER A N 1
ATOM 1946 C CA . SER A 1 254 ? 11.680 -0.750 -16.851 1.00 70.12 254 SER A CA 1
ATOM 1947 C C . SER A 1 254 ? 12.756 -1.504 -16.067 1.00 70.12 254 SER A C 1
ATOM 1949 O O . SER A 1 254 ? 13.726 -0.933 -15.566 1.00 70.12 254 SER A O 1
ATOM 1951 N N . GLY A 1 255 ? 12.589 -2.814 -15.924 1.00 58.72 255 GLY A N 1
ATOM 1952 C CA . GLY A 1 255 ? 13.596 -3.696 -15.348 1.00 58.72 255 GLY A CA 1
ATOM 1953 C C . GLY A 1 255 ? 14.816 -3.821 -16.263 1.00 58.72 255 GLY A C 1
ATOM 1954 O O . GLY A 1 255 ? 14.921 -4.767 -17.030 1.00 58.72 255 GLY A O 1
ATOM 1955 N N . GLY A 1 256 ? 15.762 -2.881 -16.193 1.00 48.56 256 GLY A N 1
ATOM 1956 C CA . GLY A 1 256 ? 17.130 -3.023 -16.723 1.00 48.56 256 GLY A CA 1
ATOM 1957 C C . GLY A 1 256 ? 17.306 -3.197 -18.246 1.00 48.56 256 GLY A C 1
ATOM 1958 O O . GLY A 1 256 ? 18.439 -3.341 -18.708 1.00 48.56 256 GLY A O 1
ATOM 1959 N N . GLY A 1 257 ? 16.240 -3.174 -19.050 1.00 45.41 257 GLY A N 1
ATOM 1960 C CA . GLY A 1 257 ? 16.311 -3.295 -20.508 1.00 45.41 257 GLY A CA 1
ATOM 1961 C C . GLY A 1 257 ? 16.681 -1.978 -21.193 1.00 45.41 257 GLY A C 1
ATOM 1962 O O . GLY A 1 257 ? 15.827 -1.128 -21.421 1.00 45.41 257 GLY A O 1
ATOM 1963 N N . ARG A 1 258 ? 17.953 -1.806 -21.575 1.00 46.44 258 ARG A N 1
ATOM 1964 C CA . ARG A 1 258 ? 18.409 -0.701 -22.442 1.00 46.44 258 ARG A CA 1
ATOM 1965 C C . ARG A 1 258 ? 17.934 -0.912 -23.889 1.00 46.44 258 ARG A C 1
ATOM 1967 O O . ARG A 1 258 ? 18.731 -1.299 -24.737 1.00 46.44 258 ARG A O 1
ATOM 1974 N N . SER A 1 259 ? 16.664 -0.680 -24.207 1.00 46.41 259 SER A N 1
ATOM 1975 C CA . SER A 1 259 ? 16.241 -0.583 -25.615 1.00 46.41 259 SER A CA 1
ATOM 1976 C C . SER A 1 259 ? 14.941 0.201 -25.760 1.00 46.41 259 SER A C 1
ATOM 1978 O O . SER A 1 259 ? 13.928 -0.188 -25.188 1.00 46.41 259 SER A O 1
ATOM 1980 N N . GLY A 1 260 ? 14.977 1.281 -26.548 1.00 45.00 260 GLY A N 1
ATOM 1981 C CA . GLY A 1 260 ? 13.891 2.245 -26.775 1.00 45.00 260 GLY A CA 1
ATOM 1982 C C . GLY A 1 260 ? 12.694 1.735 -27.588 1.00 45.00 260 GLY A C 1
ATOM 1983 O O . GLY A 1 260 ? 12.243 2.416 -28.504 1.00 45.00 260 GLY A O 1
ATOM 1984 N N . GLY A 1 261 ? 12.182 0.547 -27.270 1.00 44.47 261 GLY A N 1
ATOM 1985 C CA . GLY A 1 261 ? 10.864 0.099 -27.716 1.00 44.47 261 GLY A CA 1
ATOM 1986 C C . GLY A 1 261 ? 9.773 0.601 -26.769 1.00 44.47 261 GLY A C 1
ATOM 1987 O O . GLY A 1 261 ? 10.016 0.757 -25.575 1.00 44.47 261 GLY A O 1
ATOM 1988 N N . SER A 1 262 ? 8.568 0.842 -27.294 1.00 45.88 262 SER A N 1
ATOM 1989 C CA . SER A 1 262 ? 7.373 1.145 -26.494 1.00 45.88 262 SER A CA 1
ATOM 1990 C C . SER A 1 262 ? 7.079 -0.032 -25.553 1.00 45.88 262 SER A C 1
ATOM 1992 O O . SER A 1 262 ? 6.488 -1.032 -25.953 1.00 45.88 262 SER A O 1
ATOM 1994 N N . GLN A 1 263 ? 7.577 0.054 -24.320 1.00 54.31 263 GLN A N 1
ATOM 1995 C CA . GLN A 1 263 ? 7.283 -0.896 -23.254 1.00 54.31 263 GLN A CA 1
ATOM 1996 C C . GLN A 1 263 ? 5.960 -0.486 -22.607 1.00 54.31 263 GLN A C 1
ATOM 1998 O O . GLN A 1 263 ? 5.837 0.612 -22.065 1.00 54.31 263 GLN A O 1
ATOM 2003 N N . THR A 1 264 ? 4.955 -1.358 -22.675 1.00 51.53 264 THR A N 1
ATOM 2004 C CA . THR A 1 264 ? 3.685 -1.144 -21.976 1.00 51.53 264 THR A CA 1
ATOM 2005 C C . THR A 1 264 ? 3.895 -1.327 -20.473 1.00 51.53 264 THR A C 1
ATOM 2007 O O . THR A 1 264 ? 4.226 -2.416 -20.014 1.00 51.53 264 THR A O 1
ATOM 2010 N N . SER A 1 265 ? 3.677 -0.260 -19.704 1.00 65.81 265 SER A N 1
ATOM 2011 C CA . SER A 1 265 ? 3.881 -0.160 -18.250 1.00 65.81 265 SER A CA 1
ATOM 2012 C C . SER A 1 265 ? 2.746 -0.763 -17.410 1.00 65.81 265 SER A C 1
ATOM 2014 O O . SER A 1 265 ? 2.481 -0.296 -16.304 1.00 65.81 265 SER A O 1
ATOM 2016 N N . SER A 1 266 ? 2.021 -1.753 -17.937 1.00 76.56 266 SER A N 1
ATOM 2017 C CA . SER A 1 266 ? 0.880 -2.338 -17.231 1.00 76.56 266 SER A CA 1
ATOM 2018 C C . SER A 1 266 ? 1.286 -3.562 -16.421 1.00 76.56 266 SER A C 1
ATOM 2020 O O . SER A 1 266 ? 2.096 -4.377 -16.865 1.00 76.56 266 SER A O 1
ATOM 2022 N N . PHE A 1 267 ? 0.645 -3.745 -15.277 1.00 85.31 267 PHE A N 1
ATOM 2023 C CA . PHE A 1 267 ? 0.741 -4.958 -14.476 1.00 85.31 267 PHE A CA 1
ATOM 2024 C C . PHE A 1 267 ? -0.661 -5.466 -14.155 1.00 85.31 267 PHE A C 1
ATOM 2026 O O . PHE A 1 267 ? -1.643 -4.743 -14.281 1.00 85.31 267 PHE A O 1
ATOM 2033 N N . SER A 1 268 ? -0.785 -6.732 -13.781 1.00 91.06 268 SER A N 1
ATOM 2034 C CA . SER A 1 268 ? -2.055 -7.292 -13.316 1.00 91.06 268 SER A CA 1
ATOM 2035 C C . SER A 1 268 ? -1.968 -7.652 -11.846 1.00 91.06 268 SER A C 1
ATOM 2037 O O . SER A 1 268 ? -0.913 -8.069 -11.370 1.00 91.06 268 SER A O 1
ATOM 2039 N N . VAL A 1 269 ? -3.081 -7.499 -11.140 1.00 92.75 269 VAL A N 1
ATOM 2040 C CA . VAL A 1 269 ? -3.202 -7.775 -9.710 1.00 92.75 269 VAL A CA 1
ATOM 2041 C C . VAL A 1 269 ? -4.293 -8.805 -9.502 1.00 92.75 269 VAL A C 1
ATOM 2043 O O . VAL A 1 269 ? -5.389 -8.680 -10.047 1.00 92.75 269 VAL A O 1
ATOM 2046 N N . ARG A 1 270 ? -4.000 -9.807 -8.680 1.00 94.81 270 ARG A N 1
ATOM 2047 C CA . ARG A 1 270 ? -4.981 -10.745 -8.138 1.00 94.81 270 ARG A CA 1
ATOM 2048 C C . ARG A 1 270 ? -4.889 -10.715 -6.625 1.00 94.81 270 ARG A C 1
ATOM 2050 O O . ARG A 1 270 ? -3.793 -10.824 -6.088 1.00 94.81 270 ARG A O 1
ATOM 2057 N N . ALA A 1 271 ? -6.019 -10.632 -5.937 1.00 95.44 271 ALA A N 1
ATOM 2058 C CA . ALA A 1 271 ? -6.066 -10.775 -4.486 1.00 95.44 271 ALA A CA 1
ATOM 2059 C C . ALA A 1 271 ? -6.998 -11.924 -4.110 1.00 95.44 271 ALA A C 1
ATOM 2061 O O . ALA A 1 271 ? -8.111 -12.004 -4.619 1.00 95.44 271 ALA A O 1
ATOM 2062 N N . THR A 1 272 ? -6.543 -12.823 -3.240 1.00 95.19 272 THR A N 1
ATOM 2063 C CA . THR A 1 272 ? -7.314 -13.992 -2.793 1.00 95.19 272 THR A CA 1
ATOM 2064 C C . THR A 1 272 ? -7.327 -14.036 -1.274 1.00 95.19 272 THR A C 1
ATOM 2066 O O . THR A 1 272 ? -6.266 -14.084 -0.652 1.00 95.19 272 THR A O 1
ATOM 2069 N N . VAL A 1 273 ? -8.518 -14.017 -0.682 1.00 94.50 273 VAL A N 1
ATOM 2070 C CA . VAL A 1 273 ? -8.699 -14.204 0.766 1.00 94.50 273 VAL A CA 1
ATOM 2071 C C . VAL A 1 273 ? -8.357 -15.656 1.127 1.00 94.50 273 VAL A C 1
ATOM 2073 O O . VAL A 1 273 ? -8.671 -16.567 0.360 1.00 94.50 273 VAL A O 1
ATOM 2076 N N . GLN A 1 274 ? -7.648 -15.862 2.236 1.00 89.81 274 GLN A N 1
ATOM 2077 C CA . GLN A 1 274 ? -7.247 -17.172 2.763 1.00 89.81 274 GLN A CA 1
ATOM 2078 C C . GLN A 1 274 ? -7.977 -17.495 4.061 1.00 89.81 274 GLN A C 1
ATOM 2080 O O . GLN A 1 274 ? -8.188 -16.552 4.860 1.00 89.81 274 GLN A O 1
#

Sequence (274 aa):
MKAIVLAVVWAAGLAVAGAALESKVFVIGDADLQEVEAAVKASLSPQGKTVLLPRERKLLVQDEAEYLPMAEAIIAAFNAPRPNVRVEVMFQEAGGIDDRRLEVRGRIGGRDISAGNRPGPNGLEIDAVNRRTTSSRTANQFLMVQSGRTASIRVAQEVPFVDYFYDYALGLGYVTGVQTRWRSIGAQMAVTPRVRGDWVEVELYPQITTLVDARQEVIDFRELATVVTVASGQVVQVGGFQGASEEFNRNFFSGGGRSGGSQTSSFSVRATVQ

Mean predicted aligned error: 14.85 Å

Solvent-accessible surface area (backbone atoms only — not comparable to full-atom values): 16336 Å² total; per-residue (Å²): 134,86,84,81,80,81,82,80,84,79,81,90,71,82,91,64,102,60,78,70,70,42,76,50,79,43,78,55,58,91,53,59,70,64,60,52,49,54,56,39,60,72,65,44,58,99,82,38,46,78,47,81,38,78,92,76,36,31,39,36,41,35,30,39,72,83,40,50,60,56,41,48,51,53,51,51,61,56,49,49,86,62,49,40,28,42,40,35,42,36,39,54,44,58,46,56,50,78,49,79,47,79,49,81,35,70,56,74,93,90,57,96,59,71,92,90,93,81,96,65,99,75,65,80,45,78,50,76,49,80,49,78,46,79,46,78,49,73,52,78,49,72,48,78,39,43,42,73,38,76,49,73,47,78,66,23,85,51,42,92,55,54,69,60,55,50,53,53,34,43,75,71,62,78,49,93,60,99,81,70,67,76,77,54,34,28,30,29,34,38,41,32,41,35,73,58,86,72,33,33,39,36,40,35,25,50,27,43,37,34,41,48,97,92,40,82,45,76,46,74,42,64,84,26,42,30,77,46,78,37,45,58,68,38,77,46,80,39,77,53,47,41,86,50,51,72,64,54,36,38,58,56,65,47,60,71,69,92,62,99,49,88,56,63,46,38,37,34,42,30,42,28,77,97